Protein AF-A0A537W1X9-F1 (afdb_monomer)

Solvent-accessible surface area (backbone atoms only — not comparable to full-atom values): 13257 Å² total; per-residue (Å²): 107,70,39,56,55,38,42,74,73,69,41,55,63,68,64,25,48,55,52,40,33,52,51,30,20,52,47,20,27,48,44,32,62,70,60,44,58,80,44,67,90,48,63,68,66,57,53,54,52,49,53,53,50,48,53,53,50,52,36,51,50,44,33,69,77,71,44,83,64,77,35,88,42,88,60,93,42,64,100,47,65,50,72,59,88,95,45,75,45,48,44,44,59,56,50,47,51,51,53,49,53,49,51,52,50,52,50,50,48,39,50,71,73,35,70,66,32,45,50,40,53,42,34,74,74,37,47,68,66,29,45,76,72,72,43,62,51,79,56,42,52,22,51,49,36,9,52,51,33,21,52,49,46,53,52,49,66,64,41,21,55,78,72,35,40,46,72,66,59,56,58,65,50,49,54,53,50,51,41,10,24,47,43,3,4,78,88,22,77,69,22,24,54,54,19,37,52,51,48,51,51,52,46,52,49,42,44,72,72,37,85,85,35,39,80,85,40,42,65,61,48,49,53,48,52,36,52,55,45,38,75,77,34,76,52,25,79,51,36,78,84,82,76,80,82,126

Structure (mmCIF, N/CA/C/O backbone):
data_AF-A0A537W1X9-F1
#
_entry.id   AF-A0A537W1X9-F1
#
loop_
_atom_site.group_PDB
_atom_site.id
_atom_site.type_symbol
_atom_site.label_atom_id
_atom_site.label_alt_id
_atom_site.label_comp_id
_atom_site.label_asym_id
_atom_site.label_entity_id
_atom_site.label_seq_id
_atom_site.pdbx_PDB_ins_code
_atom_site.Cartn_x
_atom_site.Cartn_y
_atom_site.Cartn_z
_atom_site.occupancy
_atom_site.B_iso_or_equiv
_atom_site.auth_seq_id
_atom_site.auth_comp_id
_atom_site.auth_asym_id
_atom_site.auth_atom_id
_atom_site.pdbx_PDB_model_num
ATOM 1 N N . TYR A 1 1 ? 8.031 -10.643 -4.538 1.00 90.00 1 TYR A N 1
ATOM 2 C CA . TYR A 1 1 ? 8.585 -12.002 -4.354 1.00 90.00 1 TYR A CA 1
ATOM 3 C C . TYR A 1 1 ? 7.617 -13.135 -4.680 1.00 90.00 1 TYR A C 1
ATOM 5 O O . TYR A 1 1 ? 7.969 -13.973 -5.503 1.00 90.00 1 TYR A O 1
ATOM 13 N N . ILE A 1 2 ? 6.399 -13.169 -4.123 1.00 92.25 2 ILE A N 1
ATOM 14 C CA . ILE A 1 2 ? 5.413 -14.231 -4.429 1.00 92.25 2 ILE A CA 1
ATOM 15 C C . ILE A 1 2 ? 5.111 -14.304 -5.937 1.00 92.25 2 ILE A C 1
ATOM 17 O O . ILE A 1 2 ? 5.374 -15.331 -6.558 1.00 92.25 2 ILE A O 1
ATOM 21 N N . ALA A 1 3 ? 4.694 -13.187 -6.547 1.00 92.00 3 ALA A N 1
ATOM 22 C CA . ALA A 1 3 ? 4.455 -13.110 -7.992 1.00 92.00 3 ALA A CA 1
ATOM 23 C C . ALA A 1 3 ? 5.673 -13.531 -8.828 1.00 92.00 3 ALA A C 1
ATOM 25 O O . ALA A 1 3 ? 5.548 -14.304 -9.768 1.00 92.00 3 ALA A O 1
ATOM 26 N N . TRP A 1 4 ? 6.868 -13.068 -8.450 1.00 92.06 4 TRP A N 1
ATOM 27 C CA . TRP A 1 4 ? 8.121 -13.422 -9.123 1.00 92.06 4 TRP A CA 1
ATOM 28 C C . TRP A 1 4 ? 8.376 -14.931 -9.103 1.00 92.06 4 TRP A C 1
ATOM 30 O O . TRP A 1 4 ? 8.748 -15.518 -10.115 1.00 92.06 4 TRP A O 1
ATOM 40 N N . THR A 1 5 ? 8.112 -15.571 -7.963 1.00 91.75 5 THR A N 1
ATOM 41 C CA . THR A 1 5 ? 8.252 -17.024 -7.815 1.00 91.75 5 THR A CA 1
ATOM 42 C C . THR A 1 5 ? 7.285 -17.749 -8.744 1.00 91.75 5 THR A C 1
ATOM 44 O O . THR A 1 5 ? 7.684 -18.694 -9.414 1.00 91.75 5 THR A O 1
ATOM 47 N N . MET A 1 6 ? 6.041 -17.279 -8.849 1.00 91.44 6 MET A N 1
ATOM 48 C CA . MET A 1 6 ? 5.033 -17.869 -9.738 1.00 91.44 6 MET A CA 1
ATOM 49 C C . MET A 1 6 ? 5.393 -17.712 -11.212 1.00 91.44 6 MET A C 1
ATOM 51 O O . MET A 1 6 ? 5.304 -18.680 -11.966 1.00 91.44 6 MET A O 1
ATOM 55 N N . MET A 1 7 ? 5.871 -16.533 -11.608 1.00 89.75 7 MET A N 1
ATOM 56 C CA . MET A 1 7 ? 6.321 -16.287 -12.979 1.00 89.75 7 MET A CA 1
ATOM 57 C C . MET A 1 7 ? 7.525 -17.155 -13.345 1.00 89.75 7 MET A C 1
ATOM 59 O O . MET A 1 7 ? 7.556 -17.730 -14.431 1.00 89.75 7 MET A O 1
ATOM 63 N N . LYS A 1 8 ? 8.464 -17.369 -12.412 1.00 88.25 8 LYS A N 1
ATOM 64 C CA . LYS A 1 8 ? 9.568 -18.318 -12.615 1.00 88.25 8 LYS A CA 1
ATOM 65 C C . LYS A 1 8 ? 9.117 -19.765 -12.818 1.00 88.25 8 LYS A C 1
ATOM 67 O O . LYS A 1 8 ? 9.801 -20.507 -13.510 1.00 88.25 8 LYS A O 1
ATOM 72 N N . HIS A 1 9 ? 7.979 -20.160 -12.249 1.00 89.81 9 HIS A N 1
ATOM 73 C CA . HIS A 1 9 ? 7.390 -21.489 -12.448 1.00 89.81 9 HIS A CA 1
ATOM 74 C C . HIS A 1 9 ? 6.496 -21.568 -13.703 1.00 89.81 9 HIS A C 1
ATOM 76 O O . HIS A 1 9 ? 5.792 -22.557 -13.890 1.00 89.81 9 HIS A O 1
ATOM 82 N N . GLY A 1 10 ? 6.515 -20.548 -14.570 1.00 87.31 10 GLY A N 1
ATOM 83 C CA . GLY A 1 10 ? 5.794 -20.539 -15.846 1.00 87.31 10 GLY A CA 1
ATOM 84 C C . GLY A 1 10 ? 4.359 -20.013 -15.775 1.00 87.31 10 GLY A C 1
ATOM 85 O O . GLY A 1 10 ? 3.633 -20.083 -16.766 1.00 87.31 10 GLY A O 1
ATOM 86 N N . VAL A 1 11 ? 3.925 -19.467 -14.634 1.00 89.50 11 VAL A N 1
ATOM 87 C CA . VAL A 1 11 ? 2.611 -18.819 -14.532 1.00 89.50 11 VAL A CA 1
ATOM 88 C C . VAL A 1 11 ? 2.659 -17.472 -15.255 1.00 89.50 11 VAL A C 1
ATOM 90 O O . VAL A 1 11 ? 3.531 -16.647 -14.994 1.00 89.50 11 VAL A O 1
ATOM 93 N N . SER A 1 12 ? 1.697 -17.227 -16.148 1.00 90.69 12 SER A N 1
ATOM 94 C CA . SER A 1 12 ? 1.564 -15.933 -16.828 1.00 90.69 12 SER A CA 1
ATOM 95 C C . SER A 1 12 ? 1.352 -14.784 -15.829 1.00 90.69 12 SER A C 1
ATOM 97 O O . SER A 1 12 ? 0.839 -14.981 -14.723 1.00 90.69 12 SER A O 1
ATOM 99 N N . TYR A 1 13 ? 1.708 -13.563 -16.232 1.00 88.69 13 TYR A N 1
ATOM 100 C CA . TYR A 1 13 ? 1.696 -12.385 -15.366 1.00 88.69 13 TYR A CA 1
ATOM 101 C C . TYR A 1 13 ? 0.330 -12.117 -14.722 1.00 88.69 13 TYR A C 1
ATOM 103 O O . TYR A 1 13 ? 0.244 -11.917 -13.516 1.00 88.69 13 TYR A O 1
ATOM 111 N N . TRP A 1 14 ? -0.753 -12.119 -15.505 1.00 89.38 14 TRP A N 1
ATOM 112 C CA . TRP A 1 14 ? -2.083 -11.746 -15.007 1.00 89.38 14 TRP A CA 1
ATOM 113 C C . TRP A 1 14 ? -2.648 -12.739 -13.977 1.00 89.38 14 TRP A C 1
ATOM 115 O O . TRP A 1 14 ? -3.119 -12.293 -12.928 1.00 89.38 14 TRP A O 1
ATOM 125 N N . PRO A 1 15 ? -2.558 -14.068 -14.186 1.00 91.56 15 PRO A N 1
ATOM 126 C CA . PRO A 1 15 ? -2.866 -15.032 -13.133 1.00 91.56 15 PRO A CA 1
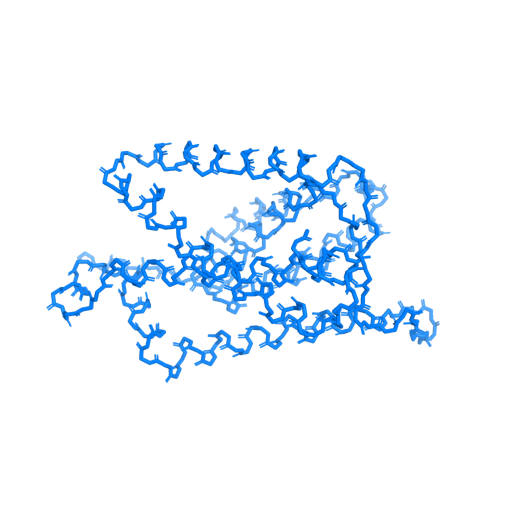ATOM 127 C C . PRO A 1 15 ? -1.986 -14.867 -11.889 1.00 91.56 15 PRO A C 1
ATOM 129 O O . PRO A 1 15 ? -2.506 -14.877 -10.773 1.00 91.56 15 PRO A O 1
ATOM 132 N N . ALA A 1 16 ? -0.674 -14.662 -12.065 1.00 92.81 16 ALA A N 1
ATOM 133 C CA . ALA A 1 16 ? 0.244 -14.437 -10.947 1.00 92.81 16 ALA A CA 1
ATOM 134 C C . ALA A 1 16 ? -0.109 -13.157 -10.168 1.00 92.81 16 ALA A C 1
ATOM 136 O O . ALA A 1 16 ? -0.026 -13.145 -8.939 1.00 92.81 16 ALA A O 1
ATOM 137 N N . PHE A 1 17 ? -0.557 -12.109 -10.862 1.00 92.00 17 PHE A N 1
ATOM 138 C CA . PHE A 1 17 ? -1.037 -10.859 -10.282 1.00 92.00 17 PHE A CA 1
ATOM 139 C C . PHE A 1 17 ? -2.268 -11.094 -9.411 1.00 92.00 17 PHE A C 1
ATOM 141 O O . PHE A 1 17 ? -2.223 -10.830 -8.212 1.00 92.00 1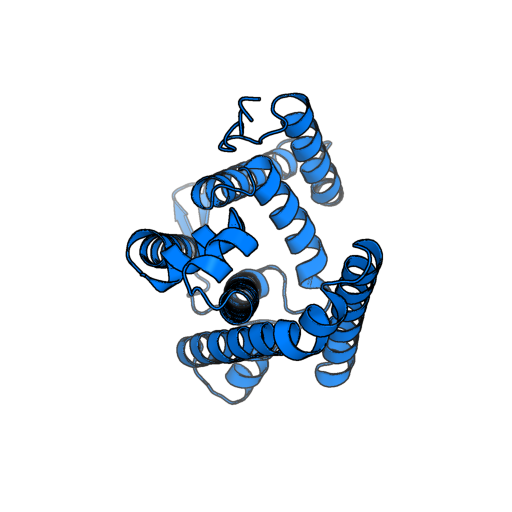7 PHE A O 1
ATOM 148 N N . VAL A 1 18 ? -3.338 -11.670 -9.969 1.00 93.88 18 VAL A N 1
ATOM 149 C CA . VAL A 1 18 ? -4.582 -11.914 -9.218 1.00 93.88 18 VAL A CA 1
ATOM 150 C C . VAL A 1 18 ? -4.329 -12.809 -8.007 1.00 93.88 18 VAL A C 1
ATOM 152 O O . VAL A 1 18 ? -4.795 -12.512 -6.908 1.00 93.88 18 VAL A O 1
ATOM 155 N N . LEU A 1 19 ? -3.548 -13.876 -8.174 1.00 94.94 19 LEU A N 1
ATOM 156 C CA . LEU A 1 19 ? -3.268 -14.790 -7.075 1.00 94.94 19 LEU A CA 1
ATOM 157 C C . LEU A 1 19 ? -2.406 -14.132 -5.985 1.00 94.94 19 LEU A C 1
ATOM 159 O O . LEU A 1 19 ? -2.663 -14.328 -4.799 1.00 94.94 19 LEU A O 1
ATOM 163 N N . THR A 1 20 ? -1.436 -13.296 -6.367 1.00 95.50 20 THR A N 1
ATOM 164 C CA . THR A 1 20 ? -0.639 -12.518 -5.407 1.00 95.50 20 THR A CA 1
ATOM 165 C C . THR A 1 20 ? -1.512 -11.539 -4.629 1.00 95.50 20 THR A C 1
ATOM 167 O O . THR A 1 20 ? -1.343 -11.435 -3.417 1.00 95.50 20 THR A O 1
ATOM 170 N N . LEU A 1 21 ? -2.480 -10.884 -5.277 1.00 96.06 21 LEU A N 1
ATOM 171 C CA . LEU A 1 21 ? -3.439 -10.005 -4.601 1.00 96.06 21 LEU A CA 1
ATOM 172 C C . LEU A 1 21 ? -4.288 -10.774 -3.583 1.00 96.06 21 LEU A C 1
ATOM 174 O O . LEU A 1 21 ? -4.480 -10.294 -2.468 1.00 96.06 21 LEU A O 1
ATOM 178 N N . LEU A 1 22 ? -4.769 -11.970 -3.935 1.00 96.50 22 LEU A N 1
ATOM 179 C CA . LEU A 1 22 ? -5.552 -12.811 -3.023 1.00 96.50 22 LEU A CA 1
ATOM 180 C C . LEU A 1 22 ? -4.720 -13.285 -1.825 1.00 96.50 22 LEU A C 1
ATOM 182 O O . LEU A 1 22 ? -5.196 -13.235 -0.689 1.00 96.50 22 LEU A O 1
ATOM 186 N N . ILE A 1 23 ? -3.470 -13.697 -2.059 1.00 96.94 23 ILE A N 1
ATOM 187 C CA . ILE A 1 23 ? -2.549 -14.099 -0.989 1.00 96.94 23 ILE A CA 1
ATOM 188 C C . ILE A 1 23 ? -2.212 -12.900 -0.098 1.00 96.94 23 ILE A C 1
ATOM 190 O O . ILE A 1 23 ? -2.244 -13.026 1.124 1.00 96.94 23 ILE A O 1
ATOM 194 N N . ALA A 1 24 ? -1.941 -11.730 -0.681 1.00 97.00 24 ALA A N 1
ATOM 195 C CA . ALA A 1 24 ? -1.667 -10.508 0.067 1.00 97.00 24 ALA A CA 1
ATOM 196 C C . ALA A 1 24 ? -2.882 -10.079 0.901 1.00 97.00 24 ALA A C 1
ATOM 198 O O . ALA A 1 24 ? -2.725 -9.754 2.075 1.00 97.00 24 ALA A O 1
ATOM 199 N N . PHE A 1 25 ? -4.092 -10.154 0.341 1.00 97.69 25 PHE A N 1
ATOM 200 C CA . PHE A 1 25 ? -5.332 -9.872 1.059 1.00 97.69 25 PHE A CA 1
ATOM 201 C C . PHE A 1 25 ? -5.525 -10.811 2.254 1.00 97.69 25 PHE A C 1
ATOM 203 O O . PHE A 1 25 ? -5.742 -10.353 3.376 1.00 97.69 25 PHE A O 1
ATOM 210 N N . GLY A 1 26 ? -5.396 -12.123 2.032 1.00 97.44 26 GLY A N 1
ATOM 211 C CA . GLY A 1 26 ? -5.474 -13.119 3.100 1.00 97.44 26 GLY A CA 1
ATOM 212 C C . GLY A 1 26 ? -4.390 -12.918 4.162 1.00 97.44 26 GLY A C 1
ATOM 213 O O . GLY A 1 26 ? -4.678 -12.997 5.354 1.00 97.44 26 GLY A O 1
ATOM 214 N N . GLY A 1 27 ? -3.170 -12.580 3.739 1.00 96.56 27 GLY A N 1
ATOM 215 C CA . GLY A 1 27 ? -2.052 -12.246 4.618 1.00 96.56 27 GLY A CA 1
ATOM 216 C C . GLY A 1 27 ? -2.326 -11.011 5.474 1.00 96.56 27 GLY A C 1
ATOM 217 O O . GLY A 1 27 ? -2.119 -11.058 6.682 1.00 96.56 27 GLY A O 1
ATOM 218 N N . GLY A 1 28 ? -2.863 -9.937 4.891 1.00 96.75 28 GLY A N 1
ATOM 219 C CA . GLY A 1 28 ? -3.256 -8.732 5.628 1.00 96.75 28 GLY A CA 1
ATOM 220 C C . GLY A 1 28 ? -4.346 -9.011 6.665 1.00 96.75 28 GLY A C 1
ATOM 221 O O . GLY A 1 28 ? -4.222 -8.606 7.819 1.00 96.75 28 GLY A O 1
ATOM 222 N N . VAL A 1 29 ? -5.371 -9.785 6.294 1.00 97.25 29 VAL A N 1
ATOM 223 C CA . VAL A 1 29 ? -6.412 -10.250 7.229 1.00 97.25 29 VAL A CA 1
ATOM 224 C C . VAL A 1 29 ? -5.803 -11.091 8.358 1.00 97.25 29 VAL A C 1
ATOM 226 O O . VAL A 1 29 ? -6.161 -10.917 9.522 1.00 97.25 29 VAL A O 1
ATOM 229 N N . ALA A 1 30 ? -4.876 -11.998 8.042 1.00 96.81 30 ALA A N 1
ATOM 230 C CA . ALA A 1 30 ? -4.222 -12.848 9.033 1.00 96.81 30 ALA A CA 1
ATOM 231 C C . ALA A 1 30 ? -3.347 -12.038 10.000 1.00 96.81 30 ALA A C 1
ATOM 233 O O . ALA A 1 30 ? -3.385 -12.276 11.205 1.00 96.81 30 ALA A O 1
ATOM 234 N N . VAL A 1 31 ? -2.609 -11.051 9.491 1.00 95.94 31 VAL A N 1
ATOM 235 C CA . VAL A 1 31 ? -1.807 -10.120 10.295 1.00 95.94 31 VAL A CA 1
ATOM 236 C C . VAL A 1 31 ? -2.690 -9.360 11.271 1.00 95.94 31 VAL A C 1
ATOM 238 O O . VAL A 1 31 ? -2.372 -9.307 12.459 1.00 95.94 31 VAL A O 1
ATOM 241 N N . GLU A 1 32 ? -3.818 -8.821 10.805 1.00 95.50 32 GLU A N 1
ATOM 242 C CA . GLU A 1 32 ? -4.760 -8.147 11.696 1.00 95.50 32 GLU A CA 1
ATOM 243 C C . GLU A 1 32 ? -5.227 -9.089 12.802 1.00 95.50 32 GLU A C 1
ATOM 245 O O . GLU A 1 32 ? -5.173 -8.738 13.977 1.00 95.50 32 GLU A O 1
ATOM 250 N N . ARG A 1 33 ? -5.606 -10.318 12.445 1.00 93.94 33 ARG A N 1
ATOM 251 C CA . ARG A 1 33 ? -6.186 -11.269 13.395 1.00 93.94 33 ARG A CA 1
ATOM 252 C C . ARG A 1 33 ? -5.209 -11.801 14.424 1.00 93.94 33 ARG A C 1
ATOM 254 O O . ARG A 1 33 ? -5.610 -12.011 15.568 1.00 93.94 33 ARG A O 1
ATOM 261 N N . VAL A 1 34 ? -3.979 -12.065 14.005 1.00 95.50 34 VAL A N 1
ATOM 262 C CA . VAL A 1 34 ? -2.981 -12.767 14.817 1.00 95.50 34 VAL A CA 1
ATOM 263 C C . VAL A 1 34 ? -2.068 -11.790 15.544 1.00 95.50 34 VAL A C 1
ATOM 265 O O . VAL A 1 34 ? -1.718 -12.042 16.692 1.00 95.50 34 VAL A O 1
ATOM 268 N N . LEU A 1 35 ? -1.685 -10.686 14.900 1.00 93.88 35 LEU A N 1
ATOM 269 C CA . LEU A 1 35 ? -0.693 -9.760 15.443 1.00 93.88 35 LEU A CA 1
ATOM 270 C C . LEU A 1 35 ? -1.341 -8.501 16.014 1.00 93.88 35 LEU A C 1
ATOM 272 O O . LEU A 1 35 ? -1.053 -8.142 17.151 1.00 93.88 35 LEU A O 1
ATOM 276 N N . ILE A 1 36 ? -2.225 -7.846 15.258 1.00 93.00 36 ILE A N 1
ATOM 277 C CA . ILE A 1 36 ? -2.738 -6.514 15.620 1.00 93.00 36 ILE A CA 1
ATOM 278 C C . ILE A 1 36 ? -3.857 -6.600 16.658 1.00 93.00 36 ILE A C 1
ATOM 280 O O . ILE A 1 36 ? -3.806 -5.940 17.693 1.00 93.00 36 ILE A O 1
ATOM 284 N N . ARG A 1 37 ? -4.856 -7.451 16.424 1.00 91.31 37 ARG A N 1
ATOM 285 C CA . ARG A 1 37 ? -6.051 -7.566 17.266 1.00 91.31 37 ARG A CA 1
ATOM 286 C C . ARG A 1 37 ? -5.747 -7.890 18.737 1.00 91.31 37 ARG A C 1
ATOM 288 O O . ARG A 1 37 ? -6.389 -7.297 19.603 1.00 91.31 37 ARG A O 1
ATOM 295 N N . PRO A 1 38 ? -4.780 -8.766 19.081 1.00 90.94 38 PRO A N 1
ATOM 296 C CA . PRO A 1 38 ? -4.435 -9.014 20.483 1.00 90.94 38 PRO A CA 1
ATOM 297 C C . PRO A 1 38 ? -3.822 -7.806 21.202 1.00 90.94 38 PRO A C 1
ATOM 299 O O . PRO A 1 38 ? -3.909 -7.718 22.428 1.00 90.94 38 PRO A O 1
ATOM 302 N N . VAL A 1 39 ? -3.199 -6.882 20.464 1.00 91.56 39 VAL A N 1
ATOM 303 C CA . VAL A 1 39 ? -2.528 -5.701 21.029 1.00 91.56 39 VAL A CA 1
ATOM 304 C C . VAL A 1 39 ? -3.305 -4.401 20.824 1.00 91.56 39 VAL A C 1
ATOM 306 O O . VAL A 1 39 ? -2.849 -3.363 21.281 1.00 91.56 39 VAL A O 1
ATOM 309 N N . GLU A 1 40 ? -4.487 -4.443 20.206 1.00 86.00 40 GLU A N 1
ATOM 310 C CA . GLU A 1 40 ? -5.302 -3.258 19.885 1.00 86.00 40 GLU A CA 1
ATOM 311 C C . GLU A 1 40 ? -5.646 -2.406 21.123 1.00 86.00 40 GLU A C 1
ATOM 313 O O . GLU A 1 40 ? -5.757 -1.191 21.033 1.00 86.00 40 GLU A O 1
ATOM 318 N N . HIS A 1 41 ? -5.754 -3.030 22.301 1.00 87.88 41 HIS A N 1
ATOM 319 C CA . HIS A 1 41 ? -6.059 -2.351 23.569 1.00 87.88 41 HIS A CA 1
ATOM 320 C C . HIS A 1 41 ? -4.804 -1.904 24.342 1.00 87.88 41 HIS A C 1
ATOM 322 O O . HIS A 1 41 ? -4.898 -1.469 25.491 1.00 87.88 41 HIS A O 1
ATOM 328 N N . ARG A 1 42 ? -3.609 -2.088 23.771 1.00 93.31 42 ARG A N 1
ATOM 329 C CA . ARG A 1 42 ? -2.334 -1.690 24.381 1.00 93.31 42 ARG A CA 1
ATOM 330 C C . ARG A 1 42 ? -1.996 -0.241 24.002 1.00 93.31 42 ARG A C 1
ATOM 332 O O . ARG A 1 42 ? -2.569 0.286 23.053 1.00 93.31 42 ARG A O 1
ATOM 339 N N . PRO A 1 43 ? -1.059 0.409 24.718 1.00 93.38 43 PRO A N 1
ATOM 340 C CA . PRO A 1 43 ? -0.603 1.750 24.362 1.00 93.38 43 PRO A CA 1
ATOM 341 C C . PRO A 1 43 ? -0.129 1.825 22.906 1.00 93.38 43 PRO A C 1
ATOM 343 O O . PRO A 1 43 ? 0.506 0.888 22.422 1.00 93.38 43 PRO A O 1
ATOM 346 N N . GLU A 1 44 ? -0.367 2.957 22.241 1.00 90.25 44 GLU A N 1
ATOM 347 C CA . GLU A 1 44 ? -0.069 3.158 20.811 1.00 90.25 44 GLU A CA 1
ATOM 348 C C . GLU A 1 44 ? 1.376 2.798 20.443 1.00 90.25 44 GLU A C 1
ATOM 350 O O . GLU A 1 44 ? 1.633 2.183 19.408 1.00 90.25 44 GLU A O 1
ATOM 355 N N . ILE A 1 45 ? 2.326 3.089 21.338 1.00 93.44 45 ILE A N 1
ATOM 356 C CA . ILE A 1 45 ? 3.741 2.763 21.141 1.00 93.44 45 ILE A CA 1
ATOM 357 C C . ILE A 1 45 ? 3.987 1.259 20.943 1.00 93.44 45 ILE A C 1
ATOM 359 O O . ILE A 1 45 ? 4.877 0.880 20.188 1.00 93.44 45 ILE A O 1
ATOM 363 N N . VAL A 1 46 ? 3.176 0.390 21.556 1.00 94.44 46 VAL A N 1
ATOM 364 C CA . VAL A 1 46 ? 3.272 -1.070 21.395 1.00 94.44 46 VAL A CA 1
ATOM 365 C C . VAL A 1 46 ? 2.887 -1.482 19.975 1.00 94.44 46 VAL A C 1
ATOM 367 O O . VAL A 1 46 ? 3.543 -2.339 19.387 1.00 94.44 46 VAL A O 1
ATOM 370 N N . ILE A 1 47 ? 1.864 -0.847 19.399 1.00 92.38 47 ILE A N 1
ATOM 371 C CA . ILE A 1 47 ? 1.414 -1.104 18.024 1.00 92.38 47 ILE A CA 1
ATOM 372 C C . ILE A 1 47 ? 2.487 -0.637 17.029 1.00 92.38 47 ILE A C 1
ATOM 374 O O . ILE A 1 47 ? 2.806 -1.345 16.070 1.00 92.38 47 ILE A O 1
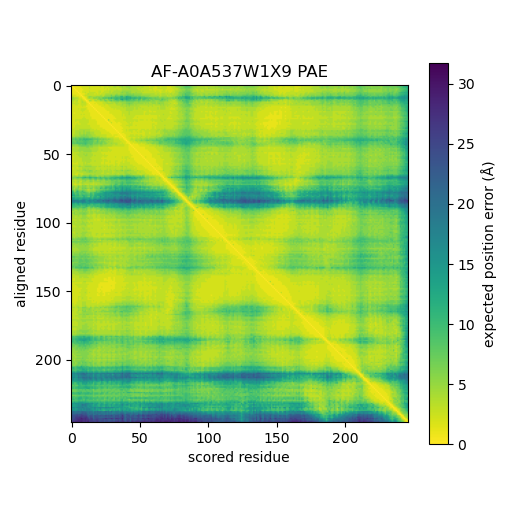ATOM 378 N N . VAL A 1 48 ? 3.111 0.515 17.288 1.00 93.00 48 VAL A N 1
ATOM 379 C CA . VAL A 1 48 ? 4.224 1.023 16.470 1.00 93.00 48 VAL A CA 1
ATOM 380 C C . VAL A 1 48 ? 5.421 0.068 16.524 1.00 93.00 48 VAL A C 1
ATOM 382 O O . VAL A 1 48 ? 5.930 -0.337 15.482 1.00 93.00 48 VAL A O 1
ATOM 385 N N . ILE A 1 49 ? 5.831 -0.375 17.715 1.00 94.94 49 ILE A N 1
ATOM 386 C CA . ILE A 1 49 ? 6.925 -1.349 17.867 1.00 94.94 49 ILE A CA 1
ATOM 387 C C . ILE A 1 49 ? 6.600 -2.659 17.135 1.00 94.94 49 ILE A C 1
ATOM 389 O O . ILE A 1 49 ? 7.460 -3.200 16.440 1.00 94.94 49 ILE A O 1
ATOM 393 N N . LEU A 1 50 ? 5.363 -3.153 17.240 1.00 95.25 50 LEU A N 1
ATOM 394 C CA . LEU A 1 50 ? 4.928 -4.373 16.560 1.00 95.25 50 LEU A CA 1
ATOM 395 C C . LEU A 1 50 ? 5.011 -4.240 15.032 1.00 95.25 50 LEU A C 1
ATOM 397 O O . LEU A 1 50 ? 5.504 -5.146 14.365 1.00 95.25 50 LEU A O 1
ATOM 401 N N . THR A 1 51 ? 4.547 -3.123 14.473 1.00 93.31 51 THR A N 1
ATOM 402 C CA . THR A 1 51 ? 4.564 -2.888 13.018 1.00 93.31 51 THR A CA 1
ATOM 403 C C . THR A 1 51 ? 5.981 -2.700 12.473 1.00 93.31 51 THR A C 1
ATOM 405 O O . THR A 1 51 ? 6.297 -3.254 11.420 1.00 93.31 51 THR A O 1
ATOM 408 N N . ILE A 1 52 ? 6.867 -2.020 13.208 1.00 93.50 52 ILE A N 1
ATOM 409 C CA . ILE A 1 52 ? 8.299 -1.937 12.872 1.00 93.50 52 ILE A CA 1
ATOM 410 C C . ILE A 1 52 ? 8.944 -3.327 12.941 1.00 93.50 52 ILE A C 1
ATOM 412 O O . ILE A 1 52 ? 9.648 -3.735 12.018 1.00 93.50 52 ILE A O 1
ATOM 416 N N . GLY A 1 53 ? 8.671 -4.089 14.003 1.00 94.94 53 GLY A N 1
ATOM 417 C CA . GLY A 1 53 ? 9.157 -5.462 14.149 1.00 94.94 53 GLY A CA 1
ATOM 418 C C . GLY A 1 53 ? 8.685 -6.366 13.010 1.00 94.94 53 GLY A C 1
ATOM 419 O O . GLY A 1 53 ? 9.471 -7.134 12.457 1.00 94.94 53 GLY A O 1
ATOM 420 N N . MET A 1 54 ? 7.425 -6.229 12.598 1.00 94.12 54 MET A N 1
ATOM 421 C CA . MET A 1 54 ? 6.856 -6.935 11.453 1.00 94.12 54 MET A CA 1
ATOM 422 C C . MET A 1 54 ? 7.550 -6.544 10.143 1.00 94.12 54 MET A C 1
ATOM 424 O O . MET A 1 54 ? 7.891 -7.430 9.363 1.00 94.12 54 MET A O 1
ATOM 428 N N . LEU A 1 55 ? 7.812 -5.253 9.915 1.00 92.44 55 LEU A N 1
ATOM 429 C CA . LEU A 1 55 ? 8.548 -4.773 8.743 1.00 92.44 55 LEU A CA 1
ATOM 430 C C . LEU A 1 55 ? 9.947 -5.402 8.665 1.00 92.44 55 LEU A C 1
ATOM 432 O O . LEU A 1 55 ? 10.314 -5.943 7.622 1.00 92.44 55 LEU A O 1
ATOM 436 N N . ILE A 1 56 ? 10.706 -5.377 9.763 1.00 93.12 56 ILE A N 1
ATOM 437 C CA . ILE A 1 56 ? 12.057 -5.960 9.827 1.00 93.12 56 ILE A CA 1
ATOM 438 C C . ILE A 1 56 ? 11.995 -7.479 9.630 1.00 93.12 56 ILE A C 1
ATOM 440 O O . ILE A 1 56 ? 12.778 -8.038 8.867 1.00 93.12 56 ILE A O 1
ATOM 444 N N . THR A 1 57 ? 11.032 -8.149 10.268 1.00 94.12 57 THR A N 1
ATOM 445 C CA . THR A 1 57 ? 10.854 -9.604 10.158 1.00 94.12 57 THR A CA 1
ATOM 446 C C . THR A 1 57 ? 10.516 -10.011 8.728 1.00 94.12 57 THR A C 1
ATOM 448 O O . THR A 1 57 ? 11.094 -10.962 8.214 1.00 94.12 57 THR A O 1
ATOM 451 N N . ILE A 1 58 ? 9.620 -9.287 8.052 1.00 92.06 58 ILE A N 1
ATOM 452 C CA . ILE A 1 58 ? 9.255 -9.571 6.658 1.00 92.06 58 ILE A CA 1
ATOM 453 C C . ILE A 1 58 ? 10.444 -9.348 5.725 1.00 92.06 58 ILE A C 1
ATOM 455 O O . ILE A 1 58 ? 10.679 -10.187 4.855 1.00 92.06 58 ILE A O 1
ATOM 459 N N . ASN A 1 59 ? 11.210 -8.271 5.912 1.00 91.00 59 ASN A N 1
ATOM 460 C CA . ASN A 1 59 ? 12.423 -8.028 5.128 1.00 91.00 59 ASN A CA 1
ATOM 461 C C . ASN A 1 59 ? 13.466 -9.128 5.350 1.00 91.00 59 ASN A C 1
ATOM 463 O O . ASN A 1 59 ? 13.957 -9.714 4.385 1.00 91.00 59 ASN A O 1
ATOM 467 N N . GLY A 1 60 ? 13.724 -9.491 6.609 1.00 91.56 60 GLY A N 1
ATOM 468 C CA . GLY A 1 60 ? 14.653 -10.562 6.966 1.00 91.56 60 GLY A CA 1
ATOM 469 C C . GLY A 1 60 ? 14.233 -11.926 6.412 1.00 91.56 60 GLY A C 1
ATOM 470 O O . GLY A 1 60 ? 15.046 -12.621 5.807 1.00 91.56 60 GLY A O 1
ATOM 471 N N . LEU A 1 61 ? 12.952 -12.290 6.536 1.00 93.19 61 LEU A N 1
ATOM 472 C CA . LEU A 1 61 ? 12.403 -13.518 5.947 1.00 93.19 61 LEU A CA 1
ATOM 473 C C . LEU A 1 61 ? 12.499 -13.504 4.422 1.00 93.19 61 LEU A C 1
ATOM 475 O O . LEU A 1 61 ? 12.790 -14.532 3.814 1.00 93.19 61 LEU A O 1
ATOM 479 N N . THR A 1 62 ? 12.282 -12.347 3.800 1.00 90.75 62 THR A N 1
ATOM 480 C CA . THR A 1 62 ? 12.396 -12.202 2.350 1.00 90.75 62 THR A CA 1
ATOM 481 C C . THR A 1 62 ? 13.834 -12.427 1.888 1.00 90.75 62 THR A C 1
ATOM 483 O O . THR A 1 62 ? 14.062 -13.222 0.975 1.00 90.75 62 THR A O 1
ATOM 486 N N . GLY A 1 63 ? 14.806 -11.806 2.562 1.00 89.00 63 GLY A N 1
ATOM 487 C CA . GLY A 1 63 ? 16.229 -12.022 2.301 1.00 89.00 63 GLY A CA 1
ATOM 488 C C . GLY A 1 63 ? 16.678 -13.459 2.577 1.00 89.00 63 GLY A C 1
ATOM 489 O O . GLY A 1 63 ? 17.501 -13.991 1.839 1.00 89.00 63 GLY A O 1
ATOM 490 N N . TRP A 1 64 ? 16.103 -14.125 3.582 1.00 91.75 64 TRP A N 1
ATOM 491 C CA . TRP A 1 64 ? 16.426 -15.517 3.904 1.00 91.75 64 TRP A CA 1
ATOM 492 C C . TRP A 1 64 ? 15.862 -16.521 2.886 1.00 91.75 64 TRP A C 1
ATOM 494 O O . TRP A 1 64 ? 16.572 -17.436 2.476 1.00 91.75 64 TRP A O 1
ATOM 504 N N . ILE A 1 65 ? 14.610 -16.348 2.444 1.00 92.62 65 ILE A N 1
ATOM 505 C CA . ILE A 1 65 ? 13.935 -17.284 1.525 1.00 92.62 65 ILE A CA 1
ATOM 506 C C . ILE A 1 65 ? 14.369 -17.064 0.068 1.00 92.62 65 ILE A C 1
ATOM 508 O O . ILE A 1 65 ? 14.554 -18.031 -0.671 1.00 92.62 65 ILE A O 1
ATOM 512 N N . TRP A 1 66 ? 14.514 -15.808 -0.370 1.00 90.81 66 TRP A N 1
ATOM 513 C CA . TRP A 1 66 ? 14.801 -15.466 -1.772 1.00 90.81 66 TRP A CA 1
ATOM 514 C C . TRP A 1 66 ? 16.237 -14.987 -2.025 1.00 90.81 66 TRP A C 1
ATOM 516 O O . TRP A 1 66 ? 16.611 -14.776 -3.185 1.00 90.81 66 TRP A O 1
ATOM 526 N N . GLY A 1 67 ? 17.049 -14.839 -0.979 1.00 88.06 67 GLY A N 1
ATOM 527 C CA . GLY A 1 67 ? 18.399 -14.284 -1.058 1.00 88.06 67 GLY A CA 1
ATOM 528 C C . GLY A 1 67 ? 18.410 -12.756 -1.184 1.00 88.06 67 GLY A C 1
ATOM 529 O O . GLY A 1 67 ? 17.438 -12.147 -1.626 1.00 88.06 67 GLY A O 1
ATOM 530 N N . ALA A 1 68 ? 19.548 -12.146 -0.845 1.00 79.81 68 ALA A N 1
ATOM 531 C CA . ALA A 1 68 ? 19.766 -10.695 -0.902 1.00 79.81 68 ALA A CA 1
ATOM 532 C C . ALA A 1 68 ? 20.138 -10.165 -2.304 1.00 79.81 68 ALA A C 1
ATOM 534 O O . ALA A 1 68 ? 20.429 -8.989 -2.471 1.00 79.81 68 ALA A O 1
ATOM 535 N N . GLU A 1 69 ? 20.175 -11.027 -3.323 1.00 84.94 69 GLU A N 1
ATOM 536 C CA . GLU A 1 69 ? 20.506 -10.604 -4.686 1.00 84.94 69 GLU A CA 1
ATOM 537 C C . GLU A 1 69 ? 19.346 -9.854 -5.347 1.00 84.94 69 GLU A C 1
ATOM 539 O O . GLU A 1 69 ? 18.204 -10.335 -5.336 1.00 84.94 69 GLU A O 1
ATOM 544 N N . VAL A 1 70 ? 19.677 -8.746 -6.014 1.00 87.62 70 VAL A N 1
ATOM 545 C CA . VAL A 1 70 ? 18.751 -7.964 -6.839 1.00 87.62 70 VAL A CA 1
ATOM 546 C C . VAL A 1 70 ? 18.260 -8.811 -8.011 1.00 87.62 70 VAL A C 1
ATOM 548 O O . VAL A 1 70 ? 19.047 -9.378 -8.772 1.00 87.62 70 VAL A O 1
ATOM 551 N N . LYS A 1 71 ? 16.940 -8.899 -8.173 1.00 87.06 71 LYS A N 1
ATOM 552 C CA . LYS A 1 71 ? 16.300 -9.707 -9.219 1.00 87.06 71 LYS A CA 1
ATOM 553 C C . LYS A 1 71 ? 15.547 -8.818 -10.200 1.00 87.06 71 LYS A C 1
ATOM 555 O O . LYS A 1 71 ? 14.788 -7.937 -9.804 1.00 87.06 71 LYS A O 1
ATOM 560 N N . ALA A 1 72 ? 15.698 -9.098 -11.492 1.00 87.06 72 ALA A N 1
ATOM 561 C CA . ALA A 1 72 ? 14.829 -8.518 -12.506 1.00 87.06 72 ALA A CA 1
ATOM 562 C C . ALA A 1 72 ? 13.400 -9.061 -12.353 1.00 87.06 72 ALA A C 1
ATOM 564 O O . ALA A 1 72 ? 13.190 -10.233 -12.010 1.00 87.06 72 ALA A O 1
ATOM 565 N N . PHE A 1 73 ? 12.425 -8.189 -12.593 1.00 86.50 73 PHE A N 1
ATOM 566 C CA . PHE A 1 73 ? 11.010 -8.512 -12.544 1.00 86.50 73 PHE A CA 1
ATOM 567 C C . PHE A 1 73 ? 10.371 -8.119 -13.872 1.00 86.50 73 PHE A C 1
ATOM 569 O O . PHE A 1 73 ? 10.357 -6.942 -14.229 1.00 86.50 73 PHE A O 1
ATOM 576 N N . ASP A 1 74 ? 9.855 -9.108 -14.597 1.00 85.06 74 ASP A N 1
ATOM 577 C CA . ASP A 1 74 ? 9.297 -8.877 -15.923 1.00 85.06 74 ASP A CA 1
ATOM 578 C C . ASP A 1 74 ? 8.015 -8.042 -15.850 1.00 85.06 74 ASP A C 1
ATOM 580 O O . ASP A 1 74 ? 7.127 -8.265 -15.020 1.00 85.06 74 ASP A O 1
ATOM 584 N N . SER A 1 75 ? 7.931 -7.060 -16.743 1.00 83.25 75 SER A N 1
ATOM 585 C CA . SER A 1 75 ? 6.755 -6.216 -16.919 1.00 83.25 75 SER A CA 1
ATOM 586 C C . SER A 1 75 ? 5.704 -6.939 -17.773 1.00 83.25 75 SER A C 1
ATOM 588 O O . SER A 1 75 ? 6.064 -7.615 -18.738 1.00 83.25 75 SER A O 1
ATOM 590 N N . PRO A 1 76 ? 4.397 -6.769 -17.495 1.00 81.94 76 PRO A N 1
ATOM 591 C CA . PRO A 1 76 ? 3.342 -7.264 -18.382 1.00 81.94 76 PRO A CA 1
ATOM 592 C C . PRO A 1 76 ? 3.243 -6.458 -19.678 1.00 81.94 76 PRO A C 1
ATOM 594 O O . PRO A 1 76 ? 2.560 -6.869 -20.617 1.00 81.94 76 PRO A O 1
ATOM 597 N N . PHE A 1 77 ? 3.869 -5.282 -19.712 1.00 84.12 77 PHE A N 1
ATOM 598 C CA . PHE A 1 77 ? 3.811 -4.363 -20.832 1.00 84.12 77 PHE A CA 1
ATOM 599 C C . PHE A 1 77 ? 5.041 -4.537 -21.727 1.00 84.12 77 PHE A C 1
ATOM 601 O O . PHE A 1 77 ? 6.144 -4.749 -21.218 1.00 84.12 77 PHE A O 1
ATOM 608 N N . PRO A 1 78 ? 4.888 -4.414 -23.059 1.00 78.56 78 PRO A N 1
ATOM 609 C CA . PRO A 1 78 ? 6.020 -4.466 -23.972 1.00 78.56 78 PRO A CA 1
ATOM 610 C C . PRO A 1 78 ? 7.070 -3.416 -23.606 1.00 78.56 78 PRO A C 1
ATOM 612 O O . PRO A 1 78 ? 6.731 -2.249 -23.404 1.00 78.56 78 PRO A O 1
ATOM 615 N N . ASN A 1 79 ? 8.344 -3.810 -23.610 1.00 75.25 79 ASN A N 1
ATOM 616 C CA . ASN A 1 79 ? 9.471 -2.894 -23.436 1.00 75.25 79 ASN A CA 1
ATOM 617 C C . ASN A 1 79 ? 9.724 -2.098 -24.731 1.00 75.25 79 ASN A C 1
ATOM 619 O O . ASN A 1 79 ? 10.730 -2.268 -25.419 1.00 75.25 79 ASN A O 1
ATOM 623 N N . ARG A 1 80 ? 8.727 -1.306 -25.134 1.00 78.69 80 ARG A N 1
ATOM 624 C CA . ARG A 1 80 ? 8.773 -0.396 -26.278 1.00 78.69 80 ARG A CA 1
ATOM 625 C C . ARG A 1 80 ? 8.472 1.010 -25.779 1.00 78.69 80 ARG A C 1
ATOM 627 O O . ARG A 1 80 ? 7.593 1.201 -24.938 1.00 78.69 80 ARG A O 1
ATOM 634 N N . SER A 1 81 ? 9.174 1.986 -26.330 1.00 80.62 81 SER A N 1
ATOM 635 C CA . SER A 1 81 ? 8.890 3.399 -26.123 1.00 80.62 81 SER A CA 1
ATOM 636 C C . SER A 1 81 ? 8.183 3.986 -27.340 1.00 80.62 81 SER A C 1
ATOM 638 O O . SER A 1 81 ? 8.495 3.667 -28.488 1.00 80.62 81 SER A O 1
ATOM 640 N N . LEU A 1 82 ? 7.204 4.846 -27.081 1.00 79.69 82 LEU A N 1
ATOM 641 C CA . LEU A 1 82 ? 6.616 5.725 -28.079 1.00 79.69 82 LEU A CA 1
ATOM 642 C C . LEU A 1 82 ? 7.421 7.021 -28.074 1.00 79.69 82 LEU A C 1
ATOM 644 O O . LEU A 1 82 ? 7.453 7.734 -27.072 1.00 79.69 82 LEU A O 1
ATOM 648 N N . VAL A 1 83 ? 8.086 7.313 -29.186 1.00 79.62 83 VAL A N 1
ATOM 649 C CA . VAL A 1 83 ? 8.833 8.559 -29.355 1.00 79.62 83 VAL A CA 1
ATOM 650 C C . VAL A 1 83 ? 7.914 9.568 -30.040 1.00 79.62 83 VAL A C 1
ATOM 652 O O . VAL A 1 83 ? 7.580 9.407 -31.213 1.00 79.62 83 VAL A O 1
ATOM 655 N N . LEU A 1 84 ? 7.478 10.594 -29.305 1.00 76.38 84 LEU A N 1
ATOM 656 C CA . LEU A 1 84 ? 6.796 11.765 -29.858 1.00 76.38 84 LEU A CA 1
ATOM 657 C C . LEU A 1 84 ? 7.761 12.955 -29.818 1.00 76.38 84 LEU A C 1
ATOM 659 O O . LEU A 1 84 ? 7.943 13.599 -28.784 1.00 76.38 84 LEU A O 1
ATOM 663 N N . GLY A 1 85 ? 8.398 13.248 -30.954 1.00 81.50 85 GLY A N 1
ATOM 664 C CA . GLY A 1 85 ? 9.403 14.310 -31.045 1.00 81.50 85 GLY A CA 1
ATOM 665 C C . GLY A 1 85 ? 10.590 14.041 -30.113 1.00 81.50 85 GLY A C 1
ATOM 666 O O . GLY A 1 85 ? 11.234 13.004 -30.227 1.00 81.50 85 GLY A O 1
ATOM 667 N N . ASN A 1 86 ? 10.857 14.959 -29.177 1.00 78.94 86 ASN A N 1
ATOM 668 C CA . ASN A 1 86 ? 11.936 14.836 -28.184 1.00 78.94 86 ASN A CA 1
ATOM 669 C C . ASN A 1 86 ? 11.522 14.105 -26.890 1.00 78.94 86 ASN A C 1
ATOM 671 O O . ASN A 1 86 ? 12.319 14.019 -25.958 1.00 78.94 86 ASN A O 1
ATOM 675 N N . VAL A 1 87 ? 10.282 13.612 -26.800 1.00 72.88 87 VAL A N 1
ATOM 676 C CA . VAL A 1 87 ? 9.756 12.940 -25.604 1.00 72.88 87 VAL A CA 1
ATOM 677 C C . VAL A 1 87 ? 9.579 11.452 -25.894 1.00 72.88 87 VAL A C 1
ATOM 679 O O . VAL A 1 87 ? 8.823 11.063 -26.783 1.00 72.88 87 VAL A O 1
ATOM 682 N N . SER A 1 88 ? 10.274 10.613 -25.127 1.00 77.44 88 SER A N 1
ATOM 683 C CA . SER A 1 88 ? 10.121 9.156 -25.154 1.00 77.44 88 SER A CA 1
ATOM 684 C C . SER A 1 88 ? 9.237 8.722 -23.991 1.00 77.44 88 SER A C 1
ATOM 686 O O . SER A 1 88 ? 9.621 8.884 -22.834 1.00 77.44 88 SER A O 1
ATOM 688 N N . ILE A 1 89 ? 8.069 8.156 -24.292 1.00 79.56 89 ILE A N 1
ATOM 689 C CA . ILE A 1 89 ? 7.128 7.640 -23.292 1.00 79.56 89 ILE A CA 1
ATOM 690 C C . ILE A 1 89 ? 7.181 6.114 -23.321 1.00 79.56 89 ILE A C 1
ATOM 692 O O . ILE A 1 89 ? 6.925 5.501 -24.359 1.00 79.56 89 ILE A O 1
ATOM 696 N N . SER A 1 90 ? 7.506 5.483 -22.192 1.00 85.19 90 SER A N 1
ATOM 697 C CA . SER A 1 90 ? 7.494 4.023 -22.095 1.00 85.19 90 SER A CA 1
ATOM 698 C C . SER A 1 90 ? 6.058 3.497 -22.065 1.00 85.19 90 SER A C 1
ATOM 700 O O . SER A 1 90 ? 5.226 3.983 -21.295 1.00 85.19 90 SER A O 1
ATOM 702 N N . ILE A 1 91 ? 5.753 2.465 -22.861 1.00 85.94 91 ILE A N 1
ATOM 703 C CA . ILE A 1 91 ? 4.439 1.794 -22.815 1.00 85.94 91 ILE A CA 1
ATOM 704 C C . ILE A 1 91 ? 4.187 1.192 -21.423 1.00 85.94 91 ILE A C 1
ATOM 706 O O . ILE A 1 91 ? 3.045 1.136 -20.967 1.00 85.94 91 ILE A O 1
ATOM 710 N N . GLN A 1 92 ? 5.251 0.804 -20.719 1.00 85.12 92 GLN A N 1
ATOM 711 C CA . GLN A 1 92 ? 5.180 0.330 -19.340 1.00 85.12 92 GLN A CA 1
ATOM 712 C C . GLN A 1 92 ? 4.656 1.391 -18.366 1.00 85.12 92 GLN A C 1
ATOM 714 O O . GLN A 1 92 ? 3.858 1.058 -17.490 1.00 85.12 92 GLN A O 1
ATOM 719 N N . ASP A 1 93 ? 5.047 2.655 -18.529 1.00 84.56 93 ASP A N 1
ATOM 720 C CA . ASP A 1 93 ? 4.587 3.742 -17.658 1.00 84.56 93 ASP A CA 1
ATOM 721 C C . ASP A 1 93 ? 3.103 4.037 -17.897 1.00 84.56 93 ASP A C 1
ATOM 723 O O . ASP A 1 93 ? 2.334 4.191 -16.948 1.00 84.56 93 ASP A O 1
ATOM 727 N N . ILE A 1 94 ? 2.675 4.021 -19.165 1.00 87.06 94 ILE A N 1
ATOM 728 C CA . ILE A 1 94 ? 1.262 4.170 -19.548 1.00 87.06 94 ILE A CA 1
ATOM 729 C C . ILE A 1 94 ? 0.428 3.031 -18.954 1.00 87.06 94 ILE A C 1
ATOM 731 O O . ILE A 1 94 ? -0.631 3.266 -18.369 1.00 87.06 94 ILE A O 1
ATOM 735 N N . GLY A 1 95 ? 0.913 1.795 -19.080 1.00 87.12 95 GLY A N 1
ATOM 736 C CA . GLY A 1 95 ? 0.254 0.619 -18.526 1.00 87.12 95 GLY A CA 1
ATOM 737 C C . GLY A 1 95 ? 0.133 0.681 -17.003 1.00 87.12 95 GLY A C 1
ATOM 738 O O . GLY A 1 95 ? -0.947 0.461 -16.454 1.00 87.12 95 GLY A O 1
ATOM 739 N N . THR A 1 96 ? 1.214 1.067 -16.326 1.00 88.06 96 THR A N 1
ATOM 740 C CA . THR A 1 96 ? 1.259 1.246 -14.867 1.00 88.06 96 THR A CA 1
ATOM 741 C C . THR A 1 96 ? 0.282 2.324 -14.405 1.00 88.06 96 THR A C 1
ATOM 743 O O . THR A 1 96 ? -0.475 2.123 -13.452 1.00 88.06 96 THR A O 1
ATOM 746 N N . PHE A 1 97 ? 0.235 3.451 -15.116 1.00 88.19 97 PHE A N 1
ATOM 747 C CA . PHE A 1 97 ? -0.724 4.519 -14.859 1.00 88.19 97 PHE A CA 1
ATOM 748 C C . PHE A 1 97 ? -2.174 4.048 -15.054 1.00 88.19 97 PHE A C 1
ATOM 750 O O . PHE A 1 97 ? -3.035 4.344 -14.225 1.00 88.19 97 PHE A O 1
ATOM 757 N N . GLY A 1 98 ? -2.439 3.246 -16.089 1.00 90.88 98 GLY A N 1
ATOM 758 C CA . GLY A 1 98 ? -3.742 2.622 -16.323 1.00 90.88 98 GLY A CA 1
ATOM 759 C C . GLY A 1 98 ? -4.172 1.682 -15.191 1.00 90.88 98 GLY A C 1
ATOM 760 O O . GLY A 1 98 ? -5.308 1.770 -14.723 1.00 90.88 98 GLY A O 1
ATOM 761 N N . VAL A 1 99 ? -3.267 0.831 -14.694 1.00 91.12 99 VAL A N 1
ATOM 762 C CA . VAL A 1 99 ? -3.536 -0.055 -13.543 1.00 91.12 99 VAL A CA 1
ATOM 763 C C . VAL A 1 99 ? -3.784 0.756 -12.270 1.00 91.12 99 VAL A C 1
ATOM 765 O O . VAL A 1 99 ? -4.697 0.434 -11.506 1.00 91.12 99 VAL A O 1
ATOM 768 N N . CYS A 1 100 ? -3.026 1.834 -12.056 1.00 89.00 100 CYS A N 1
ATOM 769 C CA . CYS A 1 100 ? -3.230 2.751 -10.938 1.00 89.00 100 CYS A CA 1
ATOM 770 C C . CYS A 1 100 ? -4.631 3.381 -10.986 1.00 89.00 100 CYS A C 1
ATOM 772 O O . CYS A 1 100 ? -5.401 3.242 -10.033 1.00 89.00 100 CYS A O 1
ATOM 774 N N . LEU A 1 101 ? -5.015 3.983 -12.119 1.00 89.94 101 LEU A N 1
ATOM 775 C CA . LEU A 1 101 ? -6.352 4.554 -12.305 1.00 89.94 101 LEU A CA 1
ATOM 776 C C . LEU A 1 101 ? -7.460 3.508 -12.151 1.00 89.94 101 LEU A C 1
ATOM 778 O O . LEU A 1 101 ? -8.465 3.776 -11.492 1.00 89.94 101 LEU A O 1
ATOM 782 N N . GLY A 1 102 ? -7.270 2.311 -12.708 1.00 92.75 102 GLY A N 1
ATOM 783 C CA . GLY A 1 102 ? -8.208 1.201 -12.553 1.00 92.75 102 GLY A CA 1
ATOM 784 C C . GLY A 1 102 ? -8.393 0.807 -11.087 1.00 92.75 102 GLY A C 1
ATOM 785 O O . GLY A 1 102 ? -9.521 0.665 -10.622 1.00 92.75 102 GLY A O 1
ATOM 786 N N . THR A 1 103 ? -7.301 0.718 -10.328 1.00 90.94 103 THR A N 1
ATOM 787 C CA . THR A 1 103 ? -7.331 0.396 -8.893 1.00 90.94 103 THR A CA 1
ATOM 788 C C . THR A 1 103 ? -8.083 1.463 -8.100 1.00 90.94 103 THR A C 1
ATOM 790 O O . THR A 1 103 ? -8.944 1.141 -7.280 1.00 90.94 103 THR A O 1
ATOM 793 N N . VAL A 1 104 ? -7.824 2.741 -8.386 1.00 88.69 104 VAL A N 1
ATOM 794 C CA . VAL A 1 104 ? -8.531 3.870 -7.764 1.00 88.69 104 VAL A CA 1
ATOM 795 C C . VAL A 1 104 ? -10.022 3.836 -8.097 1.00 88.69 104 VAL A C 1
ATOM 797 O O . VAL A 1 104 ? -10.848 4.002 -7.200 1.00 88.69 104 VAL A O 1
ATOM 800 N N . ALA A 1 105 ? -10.382 3.581 -9.357 1.00 91.19 105 ALA A N 1
ATOM 801 C CA . ALA A 1 105 ? -11.772 3.474 -9.785 1.00 91.19 105 ALA A CA 1
ATOM 802 C C . ALA A 1 105 ? -12.494 2.315 -9.081 1.00 91.19 105 ALA A C 1
ATOM 804 O O . ALA A 1 105 ? -13.604 2.499 -8.582 1.00 91.19 105 ALA A O 1
ATOM 805 N N . VAL A 1 106 ? -11.851 1.148 -8.968 1.00 92.12 106 VAL A N 1
ATOM 806 C CA . VAL A 1 106 ? -12.394 -0.018 -8.253 1.00 92.12 106 VAL A CA 1
ATOM 807 C C . VAL A 1 106 ? -12.605 0.291 -6.772 1.00 92.12 106 VAL A C 1
ATOM 809 O O . VAL A 1 106 ? -13.681 0.012 -6.246 1.00 92.12 106 VAL A O 1
ATOM 812 N N . LEU A 1 107 ? -11.631 0.910 -6.099 1.00 89.75 107 LEU A N 1
ATOM 813 C CA . LEU A 1 107 ? -11.789 1.312 -4.698 1.00 89.75 107 LEU A CA 1
ATOM 814 C C . LEU A 1 107 ? -12.897 2.344 -4.519 1.00 89.75 107 LEU A C 1
ATOM 816 O O . LEU A 1 107 ? -13.690 2.246 -3.583 1.00 89.75 107 LEU A O 1
ATOM 820 N N . TRP A 1 108 ? -12.971 3.328 -5.412 1.00 87.44 108 TRP A N 1
ATOM 821 C CA . TRP A 1 108 ? -14.017 4.339 -5.367 1.00 87.44 108 TRP A CA 1
ATOM 822 C C . TRP A 1 108 ? -15.401 3.705 -5.529 1.00 87.44 108 TRP A C 1
ATOM 824 O O . TRP A 1 108 ? -16.289 3.971 -4.718 1.00 87.44 108 TRP A O 1
ATOM 834 N N . LEU A 1 109 ? -15.566 2.806 -6.505 1.00 91.38 109 LEU A N 1
ATOM 835 C CA . LEU A 1 109 ? -16.796 2.041 -6.703 1.00 91.38 109 LEU A CA 1
ATOM 836 C C . LEU A 1 109 ? -17.132 1.204 -5.461 1.00 91.38 109 LEU A C 1
ATOM 838 O O . LEU A 1 109 ? -18.269 1.233 -4.988 1.00 91.38 109 LEU A O 1
ATOM 842 N N . PHE A 1 110 ? -16.138 0.522 -4.890 1.00 92.31 110 PHE A N 1
ATOM 843 C CA . PHE A 1 110 ? -16.291 -0.283 -3.682 1.00 92.31 110 PHE A CA 1
ATOM 844 C C . PHE A 1 110 ? -16.795 0.558 -2.502 1.00 92.31 110 PHE A C 1
ATOM 846 O O . PHE A 1 110 ? -17.831 0.246 -1.915 1.00 92.31 110 PHE A O 1
ATOM 853 N N . PHE A 1 111 ? -16.135 1.672 -2.184 1.00 88.62 111 PHE A N 1
ATOM 854 C CA . PHE A 1 111 ? -16.522 2.529 -1.058 1.00 88.62 111 PHE A CA 1
ATOM 855 C C . PHE A 1 111 ? -17.797 3.346 -1.293 1.00 88.62 111 PHE A C 1
ATOM 857 O O . PHE A 1 111 ? -18.406 3.810 -0.322 1.00 88.62 111 PHE A O 1
ATOM 864 N N . ARG A 1 112 ? -18.190 3.571 -2.553 1.00 87.62 112 ARG A N 1
ATOM 865 C CA . ARG A 1 112 ? -19.384 4.351 -2.905 1.00 87.62 112 ARG A CA 1
ATOM 866 C C . ARG A 1 112 ? -20.642 3.496 -3.008 1.00 87.62 112 ARG A C 1
ATOM 868 O O . ARG A 1 112 ? -21.690 3.958 -2.564 1.00 87.62 112 ARG A O 1
ATOM 875 N N . PHE A 1 113 ? -20.546 2.307 -3.599 1.00 91.44 113 PHE A N 1
ATOM 876 C CA . PHE A 1 113 ? -21.713 1.512 -3.992 1.00 91.44 113 PHE A CA 1
ATOM 877 C C . PHE A 1 113 ? -21.894 0.218 -3.195 1.00 91.44 113 PHE A C 1
ATOM 879 O O . PHE A 1 113 ? -22.951 -0.398 -3.304 1.00 91.44 113 PHE A O 1
ATOM 886 N N . THR A 1 114 ? -20.923 -0.206 -2.378 1.00 94.19 114 THR A N 1
ATOM 887 C CA . THR A 1 114 ? -21.061 -1.446 -1.594 1.00 94.19 114 THR A CA 1
ATOM 888 C C . THR A 1 114 ? -21.434 -1.183 -0.136 1.00 94.19 114 THR A C 1
ATOM 890 O O . THR A 1 114 ? -20.964 -0.233 0.496 1.00 94.19 114 THR A O 1
ATOM 893 N N . THR A 1 115 ? -22.256 -2.071 0.427 1.00 91.69 115 THR A N 1
ATOM 894 C CA . THR A 1 115 ? -22.632 -2.057 1.851 1.00 91.69 115 THR A CA 1
ATOM 895 C C . THR A 1 115 ? -21.431 -2.314 2.761 1.00 91.69 115 THR A C 1
ATOM 897 O O . THR A 1 115 ? -21.332 -1.711 3.827 1.00 91.69 115 THR A O 1
ATOM 900 N N . LEU A 1 116 ? -20.483 -3.151 2.321 1.00 93.00 116 LEU A N 1
ATOM 901 C CA . LEU A 1 116 ? -19.217 -3.387 3.020 1.00 93.00 116 LEU A CA 1
ATOM 902 C C . LEU A 1 116 ? -18.370 -2.114 3.085 1.00 93.00 116 LEU A C 1
ATOM 904 O O . LEU A 1 116 ? -17.909 -1.750 4.163 1.00 93.00 116 LEU A O 1
ATOM 908 N N . GLY A 1 117 ? -18.220 -1.400 1.967 1.00 90.56 117 GLY A N 1
ATOM 909 C CA . GLY A 1 117 ? -17.513 -0.122 1.931 1.00 90.56 117 GLY A CA 1
ATOM 910 C C . GLY A 1 117 ? -18.153 0.931 2.842 1.00 90.56 117 GLY A C 1
ATOM 911 O O . GLY A 1 117 ? -17.443 1.646 3.551 1.00 90.56 117 GLY A O 1
ATOM 912 N N . LEU A 1 118 ? -19.489 0.986 2.890 1.00 90.44 118 LEU A N 1
ATOM 913 C CA . LEU A 1 118 ? -20.219 1.861 3.812 1.00 90.44 118 LEU A CA 1
ATOM 914 C C . LEU A 1 118 ? -19.954 1.496 5.281 1.00 90.44 118 LEU A C 1
ATOM 916 O O . LEU A 1 118 ? -19.654 2.381 6.081 1.00 90.44 118 LEU A O 1
ATOM 920 N N . ALA A 1 119 ? -20.007 0.205 5.620 1.00 92.94 119 ALA A N 1
ATOM 921 C CA . ALA A 1 119 ? -19.721 -0.283 6.967 1.00 92.94 119 ALA A CA 1
ATOM 922 C C . ALA A 1 119 ? -18.269 -0.003 7.386 1.00 92.94 119 ALA A C 1
ATOM 924 O O . ALA A 1 119 ? -18.021 0.430 8.504 1.00 92.94 119 ALA A O 1
ATOM 925 N N . MET A 1 120 ? -17.292 -0.183 6.493 1.00 92.94 120 MET A N 1
ATOM 926 C CA . MET A 1 120 ? -15.894 0.152 6.791 1.00 92.94 120 MET A CA 1
ATOM 927 C C . MET A 1 120 ? -15.719 1.645 7.088 1.00 92.94 120 MET A C 1
ATOM 929 O O . MET A 1 120 ? -15.030 2.012 8.038 1.00 92.94 120 MET A O 1
ATOM 933 N N . ARG A 1 121 ? -16.391 2.513 6.322 1.00 89.12 121 ARG A N 1
ATOM 934 C CA . ARG A 1 121 ? -16.359 3.964 6.553 1.00 89.12 121 ARG A CA 1
ATOM 935 C C . ARG A 1 121 ? -17.058 4.376 7.847 1.00 89.12 121 ARG A C 1
ATOM 937 O O . ARG A 1 121 ? -16.597 5.314 8.489 1.00 89.12 121 ARG A O 1
ATOM 944 N N . SER A 1 122 ? -18.136 3.695 8.243 1.00 90.44 122 SER A N 1
ATOM 945 C CA . SER A 1 122 ? -18.798 3.976 9.523 1.00 90.44 122 SER A CA 1
ATOM 946 C C . SER A 1 122 ? -17.901 3.602 10.703 1.00 90.44 122 SER A C 1
ATOM 948 O O . SER A 1 122 ? -17.785 4.377 11.651 1.00 90.44 122 SER A O 1
ATOM 950 N N . VAL A 1 123 ? -17.214 2.457 10.610 1.00 92.06 123 VAL A N 1
ATOM 951 C CA . VAL A 1 123 ? -16.257 2.004 11.629 1.00 92.06 123 VAL A CA 1
ATOM 952 C C . VAL A 1 123 ? -15.081 2.967 11.746 1.00 92.06 123 VAL A C 1
ATOM 954 O O . VAL A 1 123 ? -14.689 3.278 12.862 1.00 92.06 123 VAL A O 1
ATOM 957 N N . ALA A 1 124 ? -14.564 3.484 10.629 1.00 87.31 124 ALA A N 1
ATOM 958 C CA . ALA A 1 124 ? -13.487 4.475 10.647 1.00 87.31 124 ALA A CA 1
ATOM 959 C C . ALA A 1 124 ? -13.890 5.794 11.334 1.00 87.31 124 ALA A C 1
ATOM 961 O O . ALA A 1 124 ? -13.040 6.464 11.907 1.00 87.31 124 ALA A O 1
ATOM 962 N N . PHE A 1 125 ? -15.173 6.167 11.284 1.00 87.69 125 PHE A N 1
ATOM 963 C CA . PHE A 1 125 ? -15.662 7.391 11.919 1.00 87.69 125 PHE A CA 1
ATOM 964 C C . PHE A 1 125 ? -15.952 7.204 13.411 1.00 87.69 125 PHE A C 1
ATOM 966 O O . PHE A 1 125 ? -15.552 8.023 14.232 1.00 87.69 125 PHE A O 1
ATOM 973 N N . ASN A 1 126 ? -16.679 6.141 13.767 1.00 92.12 126 ASN A N 1
ATOM 974 C CA . ASN A 1 126 ? -16.970 5.809 15.156 1.00 92.12 126 ASN A CA 1
ATOM 975 C C . ASN A 1 126 ? -17.163 4.285 15.305 1.00 92.12 126 ASN A C 1
ATOM 977 O O . ASN A 1 126 ? -18.244 3.759 14.988 1.00 92.12 126 ASN A O 1
ATOM 981 N N . PRO A 1 127 ? -16.128 3.563 15.779 1.00 90.69 127 PRO A N 1
ATOM 982 C CA . PRO A 1 127 ? -16.199 2.123 15.990 1.00 90.69 127 PRO A CA 1
ATOM 983 C C . PRO A 1 127 ? -17.283 1.730 16.997 1.00 90.69 127 PRO A C 1
ATOM 985 O O . PRO A 1 127 ? -18.018 0.775 16.750 1.00 90.69 127 PRO A O 1
ATOM 988 N N . ASP A 1 128 ? -17.429 2.469 18.097 1.00 91.81 128 ASP A N 1
ATOM 989 C CA . ASP A 1 128 ? -18.356 2.119 19.179 1.00 91.81 128 ASP A CA 1
ATOM 990 C C . ASP A 1 128 ? -19.815 2.307 18.765 1.00 91.81 128 ASP A C 1
ATOM 992 O O . ASP A 1 128 ? -20.628 1.396 18.932 1.00 91.81 128 ASP A O 1
ATOM 996 N N . ALA A 1 129 ? -20.138 3.425 18.109 1.00 92.44 129 ALA A N 1
ATOM 997 C CA . ALA A 1 129 ? -21.460 3.630 17.523 1.00 92.44 129 ALA A CA 1
ATOM 998 C C . ALA A 1 129 ? -21.768 2.567 16.456 1.00 92.44 129 ALA A C 1
ATOM 1000 O O . ALA A 1 129 ? -22.875 2.037 16.401 1.00 92.44 129 ALA A O 1
ATOM 1001 N N . SER A 1 130 ? -20.779 2.187 15.642 1.00 92.94 130 SER A N 1
ATOM 1002 C CA . SER A 1 130 ? -20.954 1.126 14.645 1.00 92.94 130 SER A CA 1
ATOM 1003 C C . SER A 1 130 ? -21.255 -0.235 15.294 1.00 92.94 130 SER A C 1
ATOM 1005 O O . SER A 1 130 ? -22.117 -0.963 14.794 1.00 92.94 130 SER A O 1
ATOM 1007 N N . ARG A 1 131 ? -20.619 -0.574 16.430 1.00 93.12 131 ARG A N 1
ATOM 1008 C CA . ARG A 1 131 ? -20.910 -1.815 17.185 1.00 93.12 131 ARG A CA 1
ATOM 1009 C C . ARG A 1 131 ? -22.362 -1.862 17.652 1.00 93.12 131 ARG A C 1
ATOM 1011 O O . ARG A 1 131 ? -22.998 -2.905 17.514 1.00 93.12 131 ARG A O 1
ATOM 1018 N N . LEU A 1 132 ? -22.891 -0.739 18.142 1.00 93.81 132 LEU A N 1
ATOM 1019 C CA . LEU A 1 132 ? -24.292 -0.625 18.569 1.00 93.81 132 LEU A CA 1
ATOM 1020 C C . LEU A 1 132 ? -25.279 -0.828 17.412 1.00 93.81 132 LEU A C 1
ATOM 1022 O O . LEU A 1 132 ? -26.361 -1.372 17.612 1.00 93.81 132 LEU A O 1
ATOM 1026 N N . MET A 1 133 ? -24.878 -0.471 16.192 1.00 93.00 133 MET A N 1
ATOM 1027 C CA . MET A 1 133 ? -25.666 -0.675 14.972 1.00 93.00 133 MET A CA 1
ATOM 1028 C C . MET A 1 133 ? -25.500 -2.082 14.360 1.00 93.00 133 MET A C 1
ATOM 1030 O O . MET A 1 133 ? -25.906 -2.312 13.221 1.00 93.00 133 MET A O 1
ATOM 1034 N N . GLY A 1 134 ? -24.888 -3.033 15.077 1.00 91.50 134 GLY A N 1
ATOM 1035 C CA . GLY A 1 134 ? -24.719 -4.424 14.631 1.00 91.50 134 GLY A CA 1
ATOM 1036 C C . GLY A 1 134 ? -23.558 -4.655 13.653 1.00 91.50 134 GLY A C 1
ATOM 1037 O O . GLY A 1 134 ? -23.400 -5.756 13.115 1.00 91.50 134 GLY A O 1
ATOM 1038 N N . VAL A 1 135 ? -22.714 -3.646 13.423 1.00 94.25 135 VAL A N 1
ATOM 1039 C CA . VAL A 1 135 ? -21.546 -3.734 12.538 1.00 94.25 135 VAL A CA 1
ATOM 1040 C C . VAL A 1 135 ? -20.423 -4.482 13.264 1.00 94.25 135 VAL A C 1
ATOM 1042 O O . VAL A 1 135 ? -19.935 -4.072 1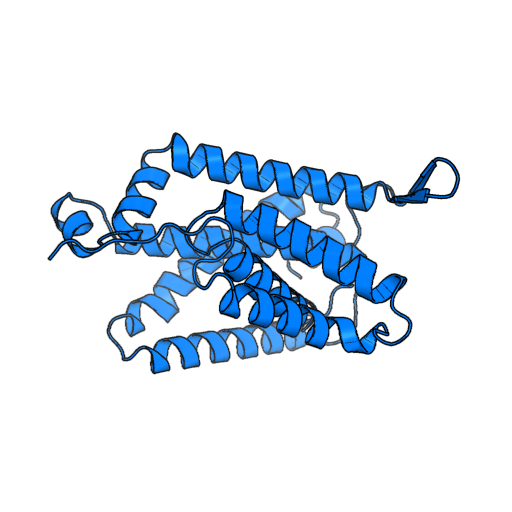4.316 1.00 94.25 135 VAL A O 1
ATOM 1045 N N . ARG A 1 136 ? -19.970 -5.599 12.687 1.00 93.94 136 ARG A N 1
ATOM 1046 C CA . ARG A 1 136 ? -18.846 -6.404 13.198 1.00 93.94 136 ARG A CA 1
ATOM 1047 C C . ARG A 1 136 ? -17.492 -5.694 13.029 1.00 93.94 136 ARG A C 1
ATOM 1049 O O . ARG A 1 136 ? -16.709 -6.080 12.169 1.00 93.94 136 ARG A O 1
ATOM 1056 N N . VAL A 1 137 ? -17.176 -4.709 13.873 1.00 92.44 137 VAL A N 1
ATOM 1057 C CA . VAL A 1 137 ? -15.937 -3.895 13.799 1.00 92.44 137 VAL A CA 1
ATOM 1058 C C . VAL A 1 137 ? -14.664 -4.715 13.562 1.00 92.44 137 VAL A C 1
ATOM 1060 O O . VAL A 1 137 ? -13.910 -4.402 12.648 1.00 92.44 137 VAL A O 1
ATOM 1063 N N . GLY A 1 138 ? -14.457 -5.812 14.298 1.00 91.44 138 GLY A N 1
ATOM 1064 C CA . GLY A 1 138 ? -13.257 -6.647 14.133 1.00 91.44 138 GLY A CA 1
ATOM 1065 C C . GLY A 1 138 ? -13.161 -7.387 12.788 1.00 91.44 138 GLY A C 1
ATOM 1066 O O . GLY A 1 138 ? -12.103 -7.881 12.421 1.00 91.44 138 GLY A O 1
ATOM 1067 N N . TRP A 1 139 ? -14.247 -7.510 12.022 1.00 94.19 139 TRP A N 1
ATOM 1068 C CA . TRP A 1 139 ? -14.165 -7.952 10.624 1.00 94.19 139 TRP A CA 1
ATOM 1069 C C . TRP A 1 139 ? -13.850 -6.792 9.683 1.00 94.19 139 TRP A C 1
ATOM 1071 O O . TRP A 1 139 ? -13.124 -6.986 8.718 1.00 94.19 139 TRP A O 1
ATOM 1081 N N . MET A 1 140 ? -14.334 -5.591 9.979 1.00 95.56 140 MET A N 1
ATOM 1082 C CA . MET A 1 140 ? -14.137 -4.410 9.136 1.00 95.56 140 MET A CA 1
ATOM 1083 C C . MET A 1 140 ? -12.680 -3.942 9.210 1.00 95.56 140 MET A C 1
ATOM 1085 O O . MET A 1 140 ? -12.108 -3.593 8.181 1.00 95.56 140 MET A O 1
ATOM 1089 N N . LEU A 1 141 ? -12.056 -4.034 10.391 1.00 92.81 141 LEU A N 1
ATOM 1090 C CA . LEU A 1 141 ? -10.616 -3.823 10.570 1.00 92.81 141 LEU A CA 1
ATOM 1091 C C . LEU A 1 141 ? -9.797 -4.866 9.799 1.00 92.81 141 LEU A C 1
ATOM 1093 O O . LEU A 1 141 ? -8.929 -4.492 9.013 1.00 92.81 141 LEU A O 1
ATOM 1097 N N . ALA A 1 142 ? -10.132 -6.153 9.935 1.00 95.19 142 ALA A N 1
ATOM 1098 C CA . ALA A 1 142 ? -9.474 -7.235 9.202 1.00 95.19 142 ALA A CA 1
ATOM 1099 C C . ALA A 1 142 ? -9.528 -7.033 7.679 1.00 95.19 142 ALA A C 1
ATOM 1101 O O . ALA A 1 142 ? -8.514 -7.150 6.993 1.00 95.19 142 ALA A O 1
ATOM 1102 N N . LEU A 1 143 ? -10.704 -6.675 7.150 1.00 95.69 143 LEU A N 1
ATOM 1103 C CA . LEU A 1 143 ? -10.887 -6.346 5.734 1.00 95.69 143 LEU A CA 1
ATOM 1104 C C . LEU A 1 143 ? -10.072 -5.112 5.326 1.00 95.69 143 LEU A C 1
ATOM 1106 O O . LEU A 1 143 ? -9.532 -5.088 4.224 1.00 95.69 143 LEU A O 1
ATOM 1110 N N . GLY A 1 144 ? -9.948 -4.112 6.203 1.00 94.69 144 GLY A N 1
ATOM 1111 C CA . GLY A 1 144 ? -9.098 -2.937 5.988 1.00 94.69 144 GLY A CA 1
ATOM 1112 C C . GLY A 1 144 ? -7.629 -3.306 5.809 1.00 94.69 144 GLY A C 1
ATOM 1113 O O . GLY A 1 144 ? -7.015 -2.905 4.822 1.00 94.69 144 GLY A O 1
ATOM 1114 N N . TRP A 1 145 ? -7.093 -4.135 6.704 1.00 95.75 145 TRP A N 1
ATOM 1115 C CA . TRP A 1 145 ? -5.727 -4.655 6.596 1.00 95.75 145 TRP A CA 1
ATOM 1116 C C . TRP A 1 145 ? -5.527 -5.530 5.354 1.00 95.75 145 TRP A C 1
ATOM 1118 O O . TRP A 1 145 ? -4.505 -5.412 4.677 1.00 95.75 145 TRP A O 1
ATOM 1128 N N . GLY A 1 146 ? -6.515 -6.360 5.008 1.00 97.12 146 GLY A N 1
ATOM 1129 C CA . GLY A 1 146 ? -6.509 -7.137 3.768 1.00 97.12 146 GLY A CA 1
ATOM 1130 C C . GLY A 1 146 ? -6.457 -6.257 2.519 1.00 97.12 146 GLY A C 1
ATOM 1131 O O . GLY A 1 146 ? -5.614 -6.468 1.647 1.00 97.12 146 GLY A O 1
ATOM 1132 N N . LEU A 1 147 ? -7.318 -5.237 2.435 1.00 95.19 147 LEU A N 1
ATOM 1133 C CA . LEU A 1 147 ? -7.319 -4.287 1.318 1.00 95.19 147 LEU A CA 1
ATOM 1134 C C . LEU A 1 147 ? -6.001 -3.510 1.244 1.00 95.19 147 LEU A C 1
ATOM 1136 O O . LEU A 1 147 ? -5.450 -3.378 0.155 1.00 95.19 147 LEU A O 1
ATOM 1140 N N . ALA A 1 148 ? -5.461 -3.051 2.375 1.00 93.94 148 ALA A N 1
ATOM 1141 C CA . ALA A 1 148 ? -4.175 -2.358 2.413 1.00 93.94 148 ALA A CA 1
ATOM 1142 C C . ALA A 1 148 ? -3.033 -3.240 1.878 1.00 93.94 148 ALA A C 1
ATOM 1144 O O . ALA A 1 148 ? -2.258 -2.794 1.032 1.00 93.94 148 ALA A O 1
ATOM 1145 N N . ALA A 1 149 ? -2.968 -4.507 2.299 1.00 96.31 149 ALA A N 1
ATOM 1146 C CA . ALA A 1 149 ? -1.970 -5.457 1.813 1.00 96.31 149 ALA A CA 1
ATOM 1147 C C . ALA A 1 149 ? -2.137 -5.765 0.314 1.00 96.31 149 ALA A C 1
ATOM 1149 O O . ALA A 1 149 ? -1.151 -5.801 -0.425 1.00 96.31 149 ALA A O 1
ATOM 1150 N N . ALA A 1 150 ? -3.376 -5.925 -0.163 1.00 96.31 150 ALA A N 1
ATOM 1151 C CA . ALA A 1 150 ? -3.658 -6.127 -1.582 1.00 96.31 150 ALA A CA 1
ATOM 1152 C C . ALA A 1 150 ? -3.212 -4.921 -2.425 1.00 96.31 150 ALA A C 1
ATOM 1154 O O . ALA A 1 150 ? -2.499 -5.092 -3.412 1.00 96.31 150 ALA A O 1
ATOM 1155 N N . LEU A 1 151 ? -3.546 -3.698 -2.012 1.00 93.62 151 LEU A N 1
ATOM 1156 C CA . LEU A 1 151 ? -3.132 -2.472 -2.703 1.00 93.62 151 LEU A CA 1
ATOM 1157 C C . LEU A 1 151 ? -1.614 -2.267 -2.660 1.00 93.62 151 LEU A C 1
ATOM 1159 O O . LEU A 1 151 ? -1.015 -1.902 -3.671 1.00 93.62 151 LEU A O 1
ATOM 1163 N N . GLY A 1 152 ? -0.980 -2.574 -1.526 1.00 93.75 152 GLY A N 1
ATOM 1164 C CA . GLY A 1 152 ? 0.477 -2.591 -1.406 1.00 93.75 152 GLY A CA 1
ATOM 1165 C C . GLY A 1 152 ? 1.124 -3.592 -2.365 1.00 93.75 152 GLY A C 1
ATOM 1166 O O . GLY A 1 152 ? 2.151 -3.288 -2.968 1.00 93.75 152 GLY A O 1
ATOM 1167 N N . SER A 1 153 ? 0.498 -4.754 -2.585 1.00 94.81 153 SER A N 1
ATOM 1168 C CA . SER A 1 153 ? 0.982 -5.734 -3.564 1.00 94.81 153 SER A CA 1
ATOM 1169 C C . SER A 1 153 ? 0.862 -5.238 -5.008 1.00 94.81 153 SER A C 1
ATOM 1171 O O . SER A 1 153 ? 1.791 -5.446 -5.787 1.00 94.81 153 SER A O 1
ATOM 1173 N N . VAL A 1 154 ? -0.210 -4.507 -5.349 1.00 94.62 154 VAL A N 1
ATOM 1174 C CA . VAL A 1 154 ? -0.344 -3.837 -6.655 1.00 94.62 154 VAL A CA 1
ATOM 1175 C C . VAL A 1 154 ? 0.787 -2.827 -6.835 1.00 94.62 154 VAL A C 1
ATOM 1177 O O . VAL A 1 154 ? 1.492 -2.880 -7.841 1.00 94.62 154 VAL A O 1
ATOM 1180 N N . ALA A 1 155 ? 1.008 -1.956 -5.846 1.00 92.00 155 ALA A N 1
ATOM 1181 C CA . ALA A 1 155 ? 2.083 -0.967 -5.884 1.00 92.00 155 ALA A CA 1
ATOM 1182 C C . ALA A 1 155 ? 3.463 -1.631 -6.042 1.00 92.00 155 ALA A C 1
ATOM 1184 O O . ALA A 1 155 ? 4.238 -1.242 -6.914 1.00 92.00 155 ALA A O 1
ATOM 1185 N N . GLY A 1 156 ? 3.740 -2.685 -5.271 1.00 92.19 156 GLY A N 1
ATOM 1186 C CA . GLY A 1 156 ? 4.993 -3.433 -5.353 1.00 92.19 156 GLY A CA 1
ATOM 1187 C C . GLY A 1 156 ? 5.202 -4.119 -6.705 1.00 92.19 156 GLY A C 1
ATOM 1188 O O . GLY A 1 156 ? 6.299 -4.057 -7.252 1.00 92.19 156 GLY A O 1
ATOM 1189 N N . MET A 1 157 ? 4.166 -4.736 -7.282 1.00 92.44 157 MET A N 1
ATOM 1190 C CA . MET A 1 157 ? 4.255 -5.389 -8.597 1.00 92.44 157 MET A CA 1
ATOM 1191 C C . MET A 1 157 ? 4.404 -4.401 -9.756 1.00 92.44 157 MET A C 1
ATOM 1193 O O . MET A 1 157 ? 5.019 -4.748 -10.762 1.00 92.44 157 MET A O 1
ATOM 1197 N N . MET A 1 158 ? 3.850 -3.194 -9.628 1.00 91.12 158 MET A N 1
ATOM 1198 C CA . MET A 1 158 ? 4.000 -2.129 -10.622 1.00 91.12 158 MET A CA 1
ATOM 1199 C C . MET A 1 158 ? 5.349 -1.402 -10.505 1.00 91.12 158 MET A C 1
ATOM 1201 O O . MET A 1 158 ? 5.884 -0.947 -11.511 1.00 91.12 158 MET A O 1
ATOM 1205 N N . ALA A 1 159 ? 5.920 -1.316 -9.300 1.00 89.31 159 ALA A N 1
ATOM 1206 C CA . ALA A 1 159 ? 7.222 -0.691 -9.062 1.00 89.31 159 ALA A CA 1
ATOM 1207 C C . ALA A 1 159 ? 8.413 -1.634 -9.319 1.00 89.31 159 ALA A C 1
ATOM 1209 O O . ALA A 1 159 ? 9.482 -1.181 -9.720 1.00 89.31 159 ALA A O 1
ATOM 1210 N N . ALA A 1 160 ? 8.254 -2.946 -9.118 1.00 90.44 160 ALA A N 1
ATOM 1211 C CA . ALA A 1 160 ? 9.346 -3.913 -9.266 1.00 90.44 160 ALA A CA 1
ATOM 1212 C C . ALA A 1 160 ? 10.026 -3.921 -10.657 1.00 90.44 160 ALA A C 1
ATOM 1214 O O . ALA A 1 160 ? 11.248 -4.054 -10.696 1.00 90.44 160 ALA A O 1
ATOM 1215 N N . PRO A 1 161 ? 9.315 -3.740 -11.792 1.00 87.75 161 PRO A N 1
ATOM 1216 C CA . PRO A 1 161 ? 9.956 -3.612 -13.101 1.00 87.75 161 PRO A CA 1
ATOM 1217 C C . PRO A 1 161 ? 10.924 -2.428 -13.248 1.00 87.75 161 PRO A C 1
ATOM 1219 O O . PRO A 1 161 ? 11.811 -2.481 -14.094 1.00 87.75 161 PRO A O 1
ATOM 1222 N N . THR A 1 162 ? 10.737 -1.343 -12.487 1.00 85.56 162 THR A N 1
ATOM 1223 C CA . THR A 1 162 ? 11.547 -0.115 -12.609 1.00 85.56 162 THR A CA 1
ATOM 1224 C C . THR A 1 162 ? 12.611 -0.001 -11.526 1.00 85.56 162 THR A C 1
ATOM 1226 O O . THR A 1 162 ? 13.701 0.495 -11.797 1.00 85.56 162 THR A O 1
ATOM 1229 N N . VAL A 1 163 ? 12.309 -0.460 -10.310 1.00 85.19 163 VAL A N 1
ATOM 1230 C CA . VAL A 1 163 ? 13.205 -0.361 -9.143 1.00 85.19 163 VAL A CA 1
ATOM 1231 C C . VAL A 1 163 ? 14.020 -1.644 -8.927 1.00 85.19 163 VAL A C 1
ATOM 1233 O O . VAL A 1 163 ? 14.949 -1.650 -8.128 1.00 85.19 163 VAL A O 1
ATOM 1236 N N . PHE A 1 164 ? 13.725 -2.703 -9.689 1.00 87.50 164 PHE A N 1
ATOM 1237 C CA . PHE A 1 164 ? 14.195 -4.070 -9.462 1.00 87.50 164 PHE A CA 1
ATOM 1238 C C . PHE A 1 164 ? 13.704 -4.651 -8.134 1.00 87.50 164 PHE A C 1
ATOM 1240 O O . PHE A 1 164 ? 13.256 -3.951 -7.227 1.00 87.50 164 PHE A O 1
ATOM 1247 N N . LEU A 1 165 ? 13.726 -5.978 -8.041 1.00 88.06 165 LEU A N 1
ATOM 1248 C CA . LEU A 1 165 ? 13.256 -6.693 -6.869 1.00 88.06 165 LEU A CA 1
ATOM 1249 C C . LEU A 1 165 ? 14.415 -6.877 -5.885 1.00 88.06 165 LEU A C 1
ATOM 1251 O O . LEU A 1 165 ? 15.284 -7.725 -6.086 1.00 88.06 165 LEU A O 1
ATOM 1255 N N . ASP A 1 166 ? 14.371 -6.084 -4.826 1.00 89.56 166 ASP A N 1
ATOM 1256 C CA . ASP A 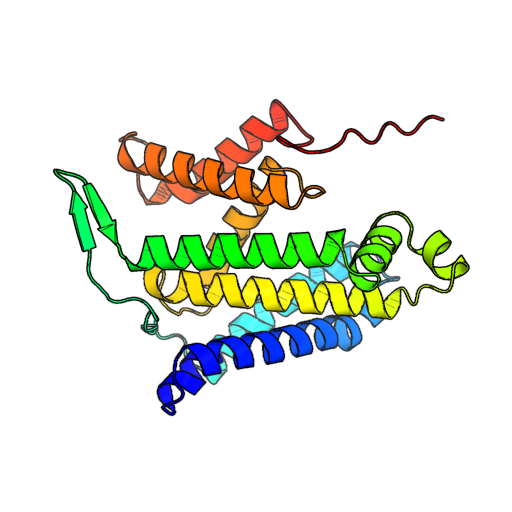1 166 ? 15.261 -6.108 -3.667 1.00 89.56 166 ASP A CA 1
ATOM 1257 C C . ASP A 1 166 ? 14.395 -6.115 -2.386 1.00 89.56 166 ASP A C 1
ATOM 1259 O O . ASP A 1 166 ? 13.259 -5.627 -2.444 1.00 89.56 166 ASP A O 1
ATOM 1263 N N . PRO A 1 167 ? 14.816 -6.735 -1.263 1.00 86.31 167 PRO A N 1
ATOM 1264 C CA . PRO A 1 167 ? 14.017 -6.737 -0.034 1.00 86.31 167 PRO A CA 1
ATOM 1265 C C . PRO A 1 167 ? 13.620 -5.322 0.415 1.00 86.31 167 PRO A C 1
ATOM 1267 O O . PRO A 1 167 ? 12.442 -5.071 0.676 1.00 86.31 167 PRO A O 1
ATOM 1270 N N . ASP A 1 168 ? 14.551 -4.373 0.359 1.00 87.25 168 ASP A N 1
ATOM 1271 C CA . ASP A 1 168 ? 14.388 -3.021 0.886 1.00 87.25 168 ASP A CA 1
ATOM 1272 C C . ASP A 1 168 ? 13.755 -2.040 -0.121 1.00 87.25 168 ASP A C 1
ATOM 1274 O O . ASP A 1 168 ? 13.492 -0.880 0.216 1.00 87.25 168 ASP A O 1
ATOM 1278 N N . MET A 1 169 ? 13.423 -2.489 -1.344 1.00 88.50 169 MET A N 1
ATOM 1279 C CA . MET A 1 169 ? 12.934 -1.622 -2.435 1.00 88.50 169 MET A CA 1
ATOM 1280 C C . MET A 1 169 ? 11.710 -0.767 -2.054 1.00 88.50 169 MET A C 1
ATOM 1282 O O . MET A 1 169 ? 11.501 0.321 -2.592 1.00 88.50 169 MET A O 1
ATOM 1286 N N . MET A 1 170 ? 10.872 -1.256 -1.133 1.00 89.81 170 MET A N 1
ATOM 1287 C CA . MET A 1 170 ? 9.636 -0.582 -0.729 1.00 89.81 170 MET A CA 1
ATOM 1288 C C . MET A 1 170 ? 9.839 0.455 0.380 1.00 89.81 170 MET A C 1
ATOM 1290 O O . MET A 1 170 ? 8.922 1.238 0.614 1.00 89.81 170 MET A O 1
ATOM 1294 N N . LEU A 1 171 ? 10.999 0.521 1.044 1.00 87.81 171 LEU A N 1
ATOM 1295 C CA . LEU A 1 171 ? 11.229 1.499 2.119 1.00 87.81 171 LEU A CA 1
ATOM 1296 C C . LEU A 1 171 ? 11.169 2.937 1.599 1.00 87.81 171 LEU A C 1
ATOM 1298 O O . LEU A 1 171 ? 10.463 3.781 2.149 1.00 87.81 171 LEU A O 1
ATOM 1302 N N . VAL A 1 172 ? 11.858 3.207 0.492 1.00 84.81 172 VAL A N 1
ATOM 1303 C CA . VAL A 1 172 ? 11.843 4.524 -0.161 1.00 84.81 172 VAL A CA 1
ATOM 1304 C C . VAL A 1 172 ? 10.450 4.847 -0.703 1.00 84.81 172 VAL A C 1
ATOM 1306 O O . VAL A 1 172 ? 9.954 5.963 -0.542 1.00 84.81 172 VAL A O 1
ATOM 1309 N N . VAL A 1 173 ? 9.783 3.852 -1.293 1.00 88.25 173 VAL A N 1
ATOM 1310 C CA . VAL A 1 173 ? 8.417 3.992 -1.814 1.00 88.25 173 VAL A CA 1
ATOM 1311 C C . VAL A 1 173 ? 7.425 4.295 -0.692 1.00 88.25 173 VAL A C 1
ATOM 1313 O O . VAL A 1 173 ? 6.552 5.136 -0.880 1.00 88.25 173 VAL A O 1
ATOM 1316 N N . LEU A 1 174 ? 7.578 3.682 0.485 1.00 89.38 174 LEU A N 1
ATOM 1317 C CA . LEU A 1 174 ? 6.749 3.939 1.663 1.00 89.38 174 LEU A CA 1
ATOM 1318 C C . LEU A 1 174 ? 6.862 5.397 2.116 1.00 89.38 174 LEU A C 1
ATOM 1320 O O . LEU A 1 174 ? 5.842 6.023 2.395 1.00 89.38 174 LEU A O 1
ATOM 1324 N N . ILE A 1 175 ? 8.077 5.953 2.142 1.00 88.44 175 ILE A N 1
ATOM 1325 C CA . ILE A 1 175 ? 8.304 7.360 2.503 1.00 88.44 175 ILE A CA 1
ATOM 1326 C C . ILE A 1 175 ? 7.596 8.286 1.505 1.00 88.44 175 ILE A C 1
ATOM 1328 O O . ILE A 1 175 ? 6.875 9.199 1.916 1.00 88.44 175 ILE A O 1
ATOM 1332 N N . TYR A 1 176 ? 7.736 8.034 0.199 1.00 87.69 176 TYR A N 1
ATOM 1333 C CA . TYR A 1 176 ? 7.041 8.823 -0.823 1.00 87.69 176 TYR A CA 1
ATOM 1334 C C . TYR A 1 176 ? 5.522 8.655 -0.771 1.00 87.69 176 TYR A C 1
ATOM 1336 O O . TYR A 1 176 ? 4.800 9.638 -0.920 1.00 87.69 176 TYR A O 1
ATOM 1344 N N . ALA A 1 177 ? 5.024 7.442 -0.532 1.00 88.88 177 ALA A N 1
ATOM 1345 C CA . ALA A 1 177 ? 3.598 7.165 -0.416 1.00 88.88 177 ALA A CA 1
ATOM 1346 C C . ALA A 1 177 ? 2.992 7.858 0.810 1.00 88.88 177 ALA A C 1
ATOM 1348 O O . ALA A 1 177 ? 1.910 8.434 0.714 1.00 88.88 177 ALA A O 1
ATOM 1349 N N . PHE A 1 178 ? 3.704 7.861 1.940 1.00 88.12 178 PHE A N 1
ATOM 1350 C CA . PHE A 1 178 ? 3.295 8.591 3.135 1.00 88.12 178 PHE A CA 1
ATOM 1351 C C . PHE A 1 178 ? 3.261 10.100 2.876 1.00 88.12 178 PHE A C 1
ATOM 1353 O O . PHE A 1 178 ? 2.246 10.744 3.138 1.00 88.12 178 PHE A O 1
ATOM 1360 N N . ALA A 1 179 ? 4.321 10.654 2.280 1.00 88.25 179 ALA A N 1
ATOM 1361 C CA . ALA A 1 179 ? 4.359 12.063 1.904 1.00 88.25 179 ALA A CA 1
ATOM 1362 C C . ALA A 1 179 ? 3.211 12.432 0.944 1.00 88.25 179 ALA A C 1
ATOM 1364 O O . ALA A 1 179 ? 2.514 13.423 1.149 1.00 88.25 179 ALA A O 1
ATOM 1365 N N . ALA A 1 180 ? 2.957 11.603 -0.067 1.00 88.56 180 ALA A N 1
ATOM 1366 C CA . ALA A 1 180 ? 1.866 11.775 -1.019 1.00 88.56 180 ALA A CA 1
ATOM 1367 C C . ALA A 1 180 ? 0.484 11.739 -0.352 1.00 88.56 180 ALA A C 1
ATOM 1369 O O . ALA A 1 180 ? -0.362 12.589 -0.638 1.00 88.56 180 ALA A O 1
ATOM 1370 N N . ALA A 1 181 ? 0.256 10.775 0.543 1.00 88.56 181 ALA A N 1
ATOM 1371 C CA . ALA A 1 181 ? -1.008 10.611 1.252 1.00 88.56 181 ALA A CA 1
ATOM 1372 C C . ALA A 1 181 ? -1.288 11.790 2.190 1.00 88.56 181 ALA A C 1
ATOM 1374 O O . ALA A 1 181 ? -2.403 12.305 2.218 1.00 88.56 181 ALA A O 1
ATOM 1375 N N . VAL A 1 182 ? -0.271 12.261 2.912 1.00 87.12 182 VAL A N 1
ATOM 1376 C CA . VAL A 1 182 ? -0.380 13.422 3.802 1.00 87.12 182 VAL A CA 1
ATOM 1377 C C . VAL A 1 182 ? -0.599 14.710 3.003 1.00 87.12 182 VAL A C 1
ATOM 1379 O O . VAL A 1 182 ? -1.501 15.483 3.323 1.00 87.12 182 VAL A O 1
ATOM 1382 N N . LEU A 1 183 ? 0.156 14.914 1.919 1.00 87.19 183 LEU A N 1
ATOM 1383 C CA . LEU A 1 183 ? -0.006 16.061 1.021 1.00 87.19 183 LEU A CA 1
ATOM 1384 C C . LEU A 1 183 ? -1.400 16.082 0.376 1.00 87.19 183 LEU A C 1
ATOM 1386 O O . LEU A 1 183 ? -2.029 17.135 0.275 1.00 87.19 183 LEU A O 1
ATOM 1390 N N . GLY A 1 184 ? -1.909 14.920 -0.031 1.00 84.94 184 GLY A N 1
ATOM 1391 C CA . GLY A 1 184 ? -3.254 14.755 -0.576 1.00 84.94 184 GLY A CA 1
ATOM 1392 C C . GLY A 1 184 ? -4.379 14.894 0.456 1.00 84.94 184 GLY A C 1
ATOM 1393 O O . GLY A 1 184 ? -5.472 15.351 0.113 1.00 84.94 184 GLY A O 1
ATOM 1394 N N . GLY A 1 185 ? -4.098 14.551 1.713 1.00 85.38 185 GLY A N 1
ATOM 1395 C CA . GLY A 1 185 ? -5.055 14.406 2.809 1.00 85.38 185 GLY A CA 1
ATOM 1396 C C . GLY A 1 185 ? -5.434 12.935 3.024 1.00 85.38 185 GLY A C 1
ATOM 1397 O O . GLY A 1 185 ? -6.089 12.335 2.171 1.00 85.38 185 GLY A O 1
ATOM 1398 N N . ILE A 1 186 ? -5.066 12.376 4.185 1.00 79.25 186 ILE A N 1
ATOM 1399 C CA . ILE A 1 186 ? -5.222 10.945 4.532 1.00 79.25 186 ILE A CA 1
ATOM 1400 C C . ILE A 1 186 ? -6.691 10.488 4.471 1.00 79.25 186 ILE A C 1
ATOM 1402 O O . ILE A 1 186 ? -6.979 9.350 4.108 1.00 79.25 186 ILE A O 1
ATOM 1406 N N . ASP A 1 187 ? -7.629 11.393 4.748 1.00 76.94 187 ASP A N 1
ATOM 1407 C CA . ASP A 1 187 ? -9.065 11.091 4.782 1.00 76.94 187 ASP A CA 1
ATOM 1408 C C . ASP A 1 187 ? -9.719 10.998 3.391 1.00 76.94 187 ASP A C 1
ATOM 1410 O O . ASP A 1 187 ? -10.879 10.589 3.269 1.00 76.94 187 ASP A O 1
ATOM 1414 N N . SER A 1 188 ? -9.017 11.411 2.328 1.00 77.94 188 SER A N 1
ATOM 1415 C CA . SER A 1 188 ? -9.560 11.486 0.970 1.00 77.94 188 SER A CA 1
ATOM 1416 C C . SER A 1 188 ? -8.798 10.563 0.014 1.00 77.94 188 SER A C 1
ATOM 1418 O O . SER A 1 188 ? -7.692 10.903 -0.406 1.00 77.94 188 SER A O 1
ATOM 1420 N N . PRO A 1 189 ? -9.401 9.443 -0.440 1.00 76.50 189 PRO A N 1
ATOM 1421 C CA . PRO A 1 189 ? -8.774 8.556 -1.424 1.00 76.50 189 PRO A CA 1
ATOM 1422 C C . PRO A 1 189 ? -8.391 9.279 -2.721 1.00 76.50 189 PRO A C 1
ATOM 1424 O O . PRO A 1 189 ? -7.319 9.056 -3.271 1.00 76.50 189 PRO A O 1
ATOM 1427 N N . VAL A 1 190 ? -9.251 10.190 -3.193 1.00 79.31 190 VAL A N 1
ATOM 1428 C CA . VAL A 1 190 ? -8.978 11.009 -4.385 1.00 79.31 190 VAL A CA 1
ATOM 1429 C C . VAL A 1 190 ? -7.853 12.006 -4.103 1.00 79.31 190 VAL A C 1
ATOM 1431 O O . VAL A 1 190 ? -6.979 12.198 -4.945 1.00 79.31 190 VAL A O 1
ATOM 1434 N N . GLY A 1 191 ? -7.843 12.595 -2.902 1.00 84.50 191 GLY A N 1
ATOM 1435 C CA . GLY A 1 191 ? -6.784 13.493 -2.454 1.00 84.50 191 GLY A CA 1
ATOM 1436 C C . GLY A 1 191 ? -5.418 12.819 -2.470 1.00 84.50 191 GLY A C 1
ATOM 1437 O O . GLY A 1 191 ? -4.486 13.373 -3.044 1.00 84.50 191 GLY A O 1
ATOM 1438 N N . ALA A 1 192 ? -5.313 11.600 -1.935 1.00 85.44 192 ALA A N 1
ATOM 1439 C CA . ALA A 1 192 ? -4.074 10.821 -1.920 1.00 85.44 192 ALA A CA 1
ATOM 1440 C C . ALA A 1 192 ? -3.521 10.542 -3.332 1.00 85.44 192 ALA A C 1
ATOM 1442 O O . ALA A 1 192 ? -2.315 10.641 -3.549 1.00 85.44 192 ALA A O 1
ATOM 1443 N N . VAL A 1 193 ? -4.387 10.257 -4.312 1.00 85.31 193 VAL A N 1
ATOM 1444 C CA . VAL A 1 193 ? -3.976 10.030 -5.713 1.00 85.31 193 VAL A CA 1
ATOM 1445 C C . VAL A 1 193 ? -3.443 11.312 -6.342 1.00 85.31 193 VAL A C 1
ATOM 1447 O O . VAL A 1 193 ? -2.361 11.311 -6.926 1.00 85.31 193 VAL A O 1
ATOM 1450 N N . VAL A 1 194 ? -4.174 12.421 -6.194 1.00 88.06 194 VAL A N 1
ATOM 1451 C CA . VAL A 1 194 ? -3.733 13.725 -6.708 1.00 88.06 194 VAL A CA 1
ATOM 1452 C C . VAL A 1 194 ? -2.435 14.157 -6.022 1.00 88.06 194 VAL A C 1
ATOM 1454 O O . VAL A 1 194 ? -1.519 14.625 -6.693 1.00 88.06 194 VAL A O 1
ATOM 1457 N N . GLY A 1 195 ? -2.321 13.939 -4.711 1.00 88.94 195 GLY A N 1
ATOM 1458 C CA . GLY A 1 195 ? -1.117 14.227 -3.939 1.00 88.94 195 GLY A CA 1
ATOM 1459 C C . GLY A 1 195 ? 0.087 13.404 -4.391 1.00 88.94 195 GLY A C 1
ATOM 1460 O O . GLY A 1 195 ? 1.168 13.959 -4.558 1.00 88.94 195 GLY A O 1
ATOM 1461 N N . GLY A 1 196 ? -0.102 12.114 -4.680 1.00 90.12 196 GLY A N 1
ATOM 1462 C CA . GLY A 1 196 ? 0.944 11.253 -5.236 1.00 90.12 196 GLY A CA 1
ATOM 1463 C C . GLY A 1 196 ? 1.407 11.675 -6.623 1.00 90.12 196 GLY A C 1
ATOM 1464 O O . GLY A 1 196 ? 2.611 11.734 -6.867 1.00 90.12 196 GLY A O 1
ATOM 1465 N N . LEU A 1 197 ? 0.476 12.033 -7.510 1.00 90.06 197 LEU A N 1
ATOM 1466 C CA . LEU A 1 197 ? 0.818 12.531 -8.844 1.00 90.06 197 LEU A CA 1
ATOM 1467 C C . LEU A 1 197 ? 1.566 13.863 -8.775 1.00 90.06 197 LEU A C 1
ATOM 1469 O O . LEU A 1 197 ? 2.608 14.007 -9.410 1.00 90.06 197 LEU A O 1
ATOM 1473 N N . LEU A 1 198 ? 1.081 14.812 -7.972 1.00 89.50 198 LEU A N 1
ATOM 1474 C CA . LEU A 1 198 ? 1.749 16.098 -7.779 1.00 89.50 198 LEU A CA 1
ATOM 1475 C C . LEU A 1 198 ? 3.146 15.917 -7.191 1.00 89.50 198 LEU A C 1
ATOM 1477 O O . LEU A 1 198 ? 4.104 16.470 -7.727 1.00 89.50 198 LEU A O 1
ATOM 1481 N N . LEU A 1 199 ? 3.277 15.116 -6.132 1.00 89.12 199 LEU A N 1
ATOM 1482 C CA . LEU A 1 199 ? 4.564 14.854 -5.499 1.00 89.12 199 LEU A CA 1
ATOM 1483 C C . LEU A 1 199 ? 5.538 14.194 -6.487 1.00 89.12 199 LEU A C 1
ATOM 1485 O O . LEU A 1 199 ? 6.677 14.638 -6.604 1.00 89.12 199 LEU A O 1
ATOM 1489 N N . GLY A 1 200 ? 5.086 13.190 -7.245 1.00 88.50 200 GLY A N 1
ATOM 1490 C CA . GLY A 1 200 ? 5.900 12.517 -8.258 1.00 88.50 200 GLY A CA 1
ATOM 1491 C C . GLY A 1 200 ? 6.386 13.463 -9.358 1.00 88.50 200 GLY A C 1
ATOM 1492 O O . GLY A 1 200 ? 7.575 13.464 -9.682 1.00 88.50 200 GLY A O 1
ATOM 1493 N N . VAL A 1 201 ? 5.498 14.312 -9.888 1.00 88.69 201 VAL A N 1
ATOM 1494 C CA . VAL A 1 201 ? 5.844 15.323 -10.902 1.00 88.69 201 VAL A CA 1
ATOM 1495 C C . VAL A 1 201 ? 6.843 16.332 -10.338 1.00 88.69 201 VAL A C 1
ATOM 1497 O O . VAL A 1 201 ? 7.864 16.593 -10.968 1.00 88.69 201 VAL A O 1
ATOM 1500 N N . VAL A 1 202 ? 6.603 16.858 -9.135 1.00 87.69 202 VAL A N 1
ATOM 1501 C CA . VAL A 1 202 ? 7.493 17.836 -8.493 1.00 87.69 202 VAL A CA 1
ATOM 1502 C C . VAL A 1 202 ? 8.881 17.244 -8.250 1.00 87.69 202 VAL A C 1
ATOM 1504 O O . VAL A 1 202 ? 9.873 17.871 -8.615 1.00 87.69 202 VAL A O 1
ATOM 1507 N N . ILE A 1 203 ? 8.977 16.029 -7.700 1.00 84.81 203 ILE A N 1
ATOM 1508 C CA . ILE A 1 203 ? 10.268 15.362 -7.468 1.00 84.81 203 ILE A CA 1
ATOM 1509 C C . ILE A 1 203 ? 11.002 15.123 -8.793 1.00 84.81 203 ILE A C 1
ATOM 1511 O O . ILE A 1 203 ? 12.216 15.325 -8.866 1.00 84.81 203 ILE A O 1
ATOM 1515 N N . ASN A 1 204 ? 10.286 14.705 -9.841 1.00 84.94 204 ASN A N 1
ATOM 1516 C CA . ASN A 1 204 ? 10.887 14.447 -11.145 1.00 84.94 204 ASN A CA 1
ATOM 1517 C C . ASN A 1 204 ? 11.412 15.736 -11.798 1.00 84.94 204 ASN A C 1
ATOM 1519 O O . ASN A 1 204 ? 12.560 15.763 -12.238 1.00 84.94 204 ASN A O 1
ATOM 1523 N N . LEU A 1 205 ? 10.622 16.817 -11.788 1.00 85.31 205 LEU A N 1
ATOM 1524 C CA . LEU A 1 205 ? 11.031 18.113 -12.336 1.00 85.31 205 LEU A CA 1
ATOM 1525 C C . LEU A 1 205 ? 12.202 18.709 -11.554 1.00 85.31 205 LEU A C 1
ATOM 1527 O O . LEU A 1 205 ? 13.192 19.113 -12.161 1.00 85.31 205 LEU A O 1
ATOM 1531 N N . LEU A 1 206 ? 12.126 18.732 -10.221 1.00 82.75 206 LEU A N 1
ATOM 1532 C CA . LEU A 1 206 ? 13.212 19.256 -9.391 1.00 82.75 206 LEU A CA 1
ATOM 1533 C C . LEU A 1 206 ? 14.499 18.463 -9.622 1.00 82.75 206 LEU A C 1
ATOM 1535 O O . LEU A 1 206 ? 15.536 19.058 -9.892 1.00 82.75 206 LEU A O 1
ATOM 1539 N N . GLY A 1 207 ? 14.417 17.132 -9.623 1.00 78.44 207 GLY A N 1
ATOM 1540 C CA . GLY A 1 207 ? 15.573 16.269 -9.853 1.00 78.44 207 GLY A CA 1
ATOM 1541 C C . GLY A 1 207 ? 16.106 16.253 -11.291 1.00 78.44 207 GLY A C 1
ATOM 1542 O O . GLY A 1 207 ? 17.160 15.666 -11.518 1.00 78.44 207 GLY A O 1
ATOM 1543 N N . SER A 1 208 ? 15.382 16.816 -12.265 1.00 79.06 208 SER A N 1
ATOM 1544 C CA . SER A 1 208 ? 15.812 16.884 -13.671 1.00 79.06 208 SER A CA 1
ATOM 1545 C C . SER A 1 208 ? 16.291 18.274 -14.087 1.00 79.06 208 SER A C 1
ATOM 1547 O O . SER A 1 208 ? 17.147 18.369 -14.963 1.00 79.06 208 SER A O 1
ATOM 1549 N N . TYR A 1 209 ? 15.727 19.341 -13.516 1.00 79.94 209 TYR A N 1
ATOM 1550 C CA . TYR A 1 209 ? 15.969 20.720 -13.956 1.00 79.94 209 TYR A CA 1
ATOM 1551 C C . TYR A 1 209 ? 16.736 21.567 -12.940 1.00 79.94 209 TYR A C 1
ATOM 1553 O O . TYR A 1 209 ? 17.307 22.589 -13.316 1.00 79.94 209 TYR A 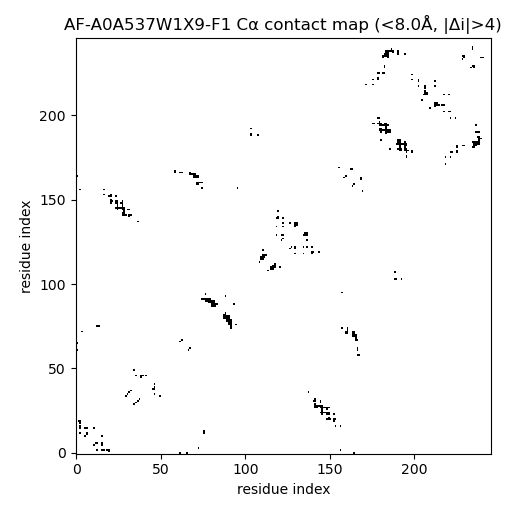O 1
ATOM 1561 N N . VAL A 1 210 ? 16.770 21.177 -11.663 1.00 78.44 210 VAL A N 1
ATOM 1562 C CA . VAL A 1 210 ? 17.503 21.923 -10.636 1.00 78.44 210 VAL A CA 1
ATOM 1563 C C . VAL A 1 210 ? 18.846 21.246 -10.414 1.00 78.44 210 VAL A C 1
ATOM 1565 O O . VAL A 1 210 ? 18.931 20.234 -9.730 1.00 78.44 210 VAL A O 1
ATOM 1568 N N . SER A 1 211 ? 19.915 21.834 -10.951 1.00 67.31 211 SER A N 1
ATOM 1569 C CA . SER A 1 211 ? 21.277 21.276 -10.910 1.00 67.31 211 SER A CA 1
ATOM 1570 C C . SER A 1 211 ? 21.794 21.004 -9.491 1.00 67.31 211 SER A C 1
ATOM 1572 O O . SER A 1 211 ? 22.653 20.150 -9.303 1.00 67.31 211 SER A O 1
ATOM 1574 N N . PHE A 1 212 ? 21.276 21.730 -8.493 1.00 72.06 212 PHE A N 1
ATOM 1575 C CA . PHE A 1 212 ? 21.587 21.509 -7.079 1.00 72.06 212 PHE A CA 1
ATOM 1576 C C . PHE A 1 212 ? 20.884 20.269 -6.506 1.00 72.06 212 PHE A C 1
ATOM 1578 O O . PHE A 1 212 ? 21.434 19.609 -5.632 1.00 72.06 212 PHE A O 1
ATOM 1585 N N . VAL A 1 213 ? 19.693 19.922 -7.004 1.00 69.62 213 VAL A N 1
ATOM 1586 C CA . VAL A 1 213 ? 18.926 18.740 -6.592 1.00 69.62 213 VAL A CA 1
ATOM 1587 C C . VAL A 1 213 ? 19.344 17.572 -7.485 1.00 69.62 213 VAL A C 1
ATOM 1589 O O . VAL A 1 213 ? 18.666 17.202 -8.438 1.00 69.62 213 VAL A O 1
ATOM 1592 N N . GLY A 1 214 ? 20.513 17.000 -7.194 1.00 64.75 214 GLY A N 1
ATOM 1593 C CA . GLY A 1 214 ? 20.961 15.766 -7.840 1.00 64.75 214 GLY A CA 1
ATOM 1594 C C . GLY A 1 214 ? 20.052 14.568 -7.520 1.00 64.75 214 GLY A C 1
ATOM 1595 O O . GLY A 1 214 ? 19.138 14.651 -6.695 1.00 64.75 214 GLY A O 1
ATOM 1596 N N . GLN A 1 215 ? 20.327 13.409 -8.133 1.00 64.88 215 GLN A N 1
ATOM 1597 C CA . GLN A 1 215 ? 19.554 12.181 -7.883 1.00 64.88 215 GLN A CA 1
ATOM 1598 C C . GLN A 1 215 ? 19.555 11.765 -6.401 1.00 64.88 215 GLN A C 1
ATOM 1600 O O . GLN A 1 215 ? 18.540 11.277 -5.908 1.00 64.88 215 GLN A O 1
ATOM 1605 N N . GLU A 1 216 ? 20.646 12.032 -5.680 1.00 71.50 216 GLU A N 1
ATOM 1606 C CA . GLU A 1 216 ? 20.804 11.703 -4.257 1.00 71.50 216 GLU A CA 1
ATOM 1607 C C . GLU A 1 216 ? 19.901 12.538 -3.333 1.00 71.50 216 GLU A C 1
ATOM 1609 O O . GLU A 1 216 ? 19.502 12.083 -2.263 1.00 71.50 216 GLU A O 1
ATOM 1614 N N . LEU A 1 217 ? 19.504 13.743 -3.758 1.00 76.00 217 LEU A N 1
ATOM 1615 C CA . LEU A 1 217 ? 18.697 14.658 -2.946 1.00 76.00 217 LEU A CA 1
ATOM 1616 C C . LEU A 1 217 ? 17.187 14.512 -3.173 1.00 76.00 217 LEU A C 1
ATOM 1618 O O . LEU A 1 217 ? 16.408 15.249 -2.567 1.00 76.00 217 LEU A O 1
ATOM 1622 N N . ARG A 1 218 ? 16.736 13.550 -3.989 1.00 74.69 218 ARG A N 1
ATOM 1623 C CA . ARG A 1 218 ? 15.300 13.330 -4.262 1.00 74.69 218 ARG A CA 1
ATOM 1624 C C . ARG A 1 218 ? 14.492 13.005 -3.003 1.00 74.69 218 ARG A C 1
ATOM 1626 O O . ARG A 1 218 ? 13.417 13.569 -2.813 1.00 74.69 218 ARG A O 1
ATOM 1633 N N . LEU A 1 219 ? 15.032 12.155 -2.129 1.00 77.69 219 LEU A N 1
ATOM 1634 C CA . LEU A 1 219 ? 14.405 11.775 -0.858 1.00 77.69 219 LEU A CA 1
ATOM 1635 C C . LEU A 1 219 ? 14.251 12.980 0.095 1.00 77.69 219 LEU A C 1
ATOM 1637 O O . LEU A 1 219 ? 13.118 13.291 0.473 1.00 77.69 219 LEU A O 1
ATOM 1641 N N . PRO A 1 220 ? 15.332 13.716 0.440 1.00 84.25 220 PRO A N 1
ATOM 1642 C CA . PRO A 1 220 ? 15.227 14.942 1.232 1.00 84.25 220 PRO A CA 1
ATOM 1643 C C . PRO A 1 220 ? 14.300 15.989 0.614 1.00 84.25 220 PRO A C 1
ATOM 1645 O O . PRO A 1 220 ? 13.532 16.627 1.329 1.00 84.25 220 PRO A O 1
ATOM 1648 N N . THR A 1 221 ? 14.328 16.142 -0.713 1.00 80.88 221 THR A N 1
ATOM 1649 C CA . THR A 1 221 ? 13.477 17.106 -1.426 1.00 80.88 221 THR A CA 1
ATOM 1650 C C . THR A 1 221 ? 12.000 16.754 -1.280 1.00 80.88 221 THR A C 1
ATOM 1652 O O . THR A 1 221 ? 11.188 17.637 -1.021 1.00 80.88 221 THR A O 1
ATOM 1655 N N . ALA A 1 222 ? 11.634 15.473 -1.371 1.00 76.62 222 ALA A N 1
ATOM 1656 C CA . ALA A 1 222 ? 10.256 15.037 -1.158 1.00 76.62 222 ALA A CA 1
ATOM 1657 C C . ALA A 1 222 ? 9.756 15.341 0.259 1.00 76.62 222 ALA A C 1
ATOM 1659 O O . ALA A 1 222 ? 8.643 15.841 0.429 1.00 76.62 222 ALA A O 1
ATOM 1660 N N . LEU A 1 223 ? 10.589 15.085 1.271 1.00 83.94 223 LEU A N 1
ATOM 1661 C CA . LEU A 1 223 ? 10.272 15.408 2.663 1.00 83.94 223 LEU A CA 1
ATOM 1662 C C . LEU A 1 223 ? 10.203 16.923 2.895 1.00 83.94 223 LEU A C 1
ATOM 1664 O O . LEU A 1 223 ? 9.323 17.390 3.612 1.00 83.94 223 LEU A O 1
ATOM 1668 N N . ALA A 1 224 ? 11.073 17.704 2.256 1.00 85.62 224 ALA A N 1
ATOM 1669 C CA . ALA A 1 224 ? 11.030 19.160 2.324 1.00 85.62 224 ALA A CA 1
ATOM 1670 C C . ALA A 1 224 ? 9.748 19.722 1.688 1.00 85.62 224 ALA A C 1
ATOM 1672 O O . ALA A 1 224 ? 9.102 20.583 2.282 1.00 85.62 224 ALA A O 1
ATOM 1673 N N . VAL A 1 225 ? 9.338 19.205 0.523 1.00 81.00 225 VAL A N 1
ATOM 1674 C CA . VAL A 1 225 ? 8.073 19.575 -0.136 1.00 81.00 225 VAL A CA 1
ATOM 1675 C C . VAL A 1 225 ? 6.881 19.224 0.752 1.00 81.00 225 VAL A C 1
ATOM 1677 O O . VAL A 1 225 ? 5.995 20.056 0.937 1.00 81.00 225 VAL A O 1
A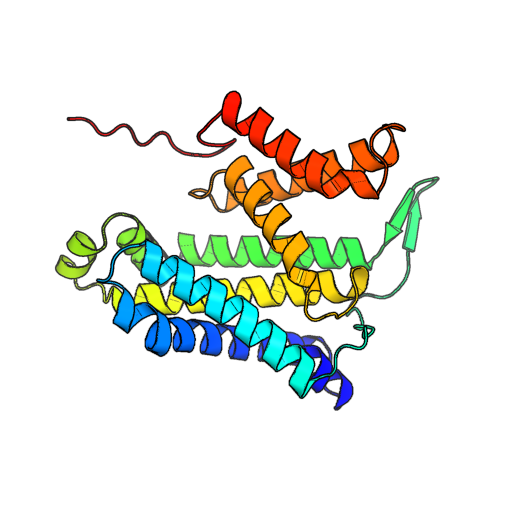TOM 1680 N N . LEU A 1 226 ? 6.874 18.028 1.348 1.00 81.06 226 LEU A N 1
ATOM 1681 C CA . LEU A 1 226 ? 5.858 17.623 2.318 1.00 81.06 226 LEU A CA 1
ATOM 1682 C C . LEU A 1 226 ? 5.767 18.609 3.489 1.00 81.06 226 LEU A C 1
ATOM 1684 O O . LEU A 1 226 ? 4.678 19.098 3.791 1.00 81.06 226 LEU A O 1
ATOM 1688 N N . LEU A 1 227 ? 6.896 18.897 4.144 1.00 85.31 227 LEU A N 1
ATOM 1689 C CA . LEU A 1 227 ? 6.951 19.809 5.288 1.00 85.31 227 LEU A CA 1
ATOM 1690 C C . LEU A 1 227 ? 6.460 21.204 4.904 1.00 85.31 227 LEU A C 1
ATOM 1692 O O . LEU A 1 227 ? 5.646 21.784 5.617 1.00 85.31 227 LEU A O 1
ATOM 1696 N N . LEU A 1 228 ? 6.898 21.717 3.755 1.00 84.69 228 LEU A N 1
ATOM 1697 C CA . LEU A 1 228 ? 6.479 23.020 3.250 1.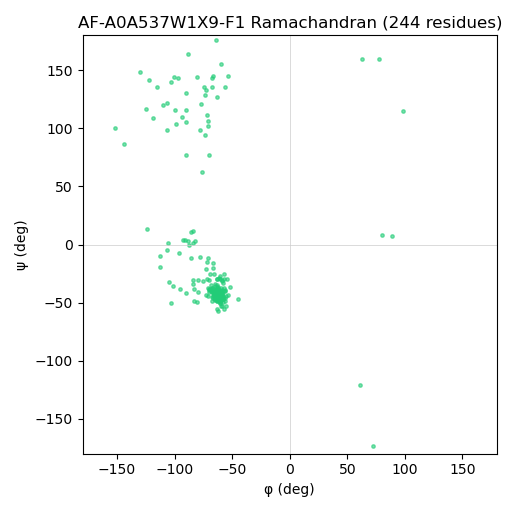00 84.69 228 LEU A CA 1
ATOM 1698 C C . LEU A 1 228 ? 4.962 23.066 3.030 1.00 84.69 228 LEU A C 1
ATOM 1700 O O . LEU A 1 228 ? 4.309 24.023 3.445 1.00 84.69 228 LEU A O 1
ATOM 1704 N N . VAL A 1 229 ? 4.378 22.022 2.436 1.00 77.94 229 VAL A N 1
ATOM 1705 C CA . VAL A 1 229 ? 2.925 21.952 2.242 1.00 77.94 229 VAL A CA 1
ATOM 1706 C C . VAL A 1 229 ? 2.189 21.861 3.573 1.00 77.94 229 VAL A C 1
ATOM 1708 O O . VAL A 1 229 ? 1.190 22.552 3.733 1.00 77.94 229 VAL A O 1
ATOM 1711 N N . LEU A 1 230 ? 2.675 21.083 4.539 1.00 79.06 230 LEU A N 1
ATOM 1712 C CA . LEU A 1 230 ? 2.046 20.976 5.859 1.00 79.06 230 LEU A CA 1
ATOM 1713 C C . LEU A 1 230 ? 2.077 22.287 6.648 1.00 79.06 230 LEU A C 1
ATOM 1715 O O . LEU A 1 230 ? 1.104 22.602 7.331 1.00 79.06 230 LEU A O 1
ATOM 1719 N N . VAL A 1 231 ? 3.153 23.067 6.525 1.00 84.88 231 VAL A N 1
ATOM 1720 C CA . VAL A 1 231 ? 3.257 24.402 7.139 1.00 84.88 231 VAL A CA 1
ATOM 1721 C C . VAL A 1 231 ? 2.199 25.348 6.564 1.00 84.88 231 VAL A C 1
ATOM 1723 O O . VAL A 1 231 ? 1.610 26.137 7.298 1.00 84.88 231 VAL A O 1
ATOM 1726 N N . ILE A 1 232 ? 1.927 25.257 5.260 1.00 82.06 232 ILE A N 1
ATOM 1727 C CA . ILE A 1 232 ? 0.956 26.126 4.579 1.00 82.06 232 ILE A CA 1
ATOM 1728 C C . ILE A 1 232 ? -0.483 25.605 4.743 1.00 82.06 232 ILE A C 1
ATOM 1730 O O . ILE A 1 232 ? -1.422 26.389 4.883 1.00 82.06 232 ILE A O 1
ATOM 1734 N N . ARG A 1 233 ? -0.676 24.284 4.697 1.00 79.81 233 ARG A N 1
ATOM 1735 C CA . ARG A 1 233 ? -1.966 23.581 4.724 1.00 79.81 233 ARG A CA 1
ATOM 1736 C C . ARG A 1 233 ? -1.856 22.262 5.509 1.00 79.81 233 ARG A C 1
ATOM 1738 O O . ARG A 1 233 ? -1.691 21.202 4.903 1.00 79.81 233 ARG A O 1
ATOM 1745 N N . PRO A 1 234 ? -2.037 22.290 6.841 1.00 74.69 234 PRO A N 1
ATOM 1746 C CA . PRO A 1 234 ? -1.842 21.120 7.705 1.00 74.69 234 PRO A CA 1
ATOM 1747 C C . PRO A 1 234 ? -2.852 19.988 7.465 1.00 74.69 234 PRO A C 1
ATOM 1749 O O . PRO A 1 234 ? -2.578 18.841 7.796 1.00 74.69 234 PRO A O 1
ATOM 1752 N N . THR A 1 235 ? -4.005 20.274 6.853 1.00 74.62 235 THR A N 1
ATOM 1753 C CA . THR A 1 235 ? -4.988 19.253 6.450 1.00 74.62 235 THR A CA 1
ATOM 1754 C C . THR A 1 235 ? -4.678 18.616 5.088 1.00 74.62 235 THR A C 1
ATOM 1756 O O . THR A 1 235 ? -5.461 17.806 4.598 1.00 74.62 235 THR A O 1
ATOM 1759 N N . GLY A 1 236 ? -3.584 19.001 4.426 1.00 76.25 236 GLY A N 1
ATOM 1760 C CA . GLY A 1 236 ? -3.314 18.634 3.036 1.00 76.25 236 GLY A CA 1
ATOM 1761 C C . GLY A 1 236 ? -4.222 19.367 2.039 1.00 76.25 236 GLY A C 1
ATOM 1762 O O . GLY A 1 236 ? -4.984 20.276 2.390 1.00 76.25 236 GLY A O 1
ATOM 1763 N N . LEU A 1 237 ? -4.134 18.983 0.764 1.00 74.94 237 LEU A N 1
ATOM 1764 C CA . LEU A 1 237 ? -4.844 19.637 -0.341 1.00 74.94 237 LEU A CA 1
ATOM 1765 C C . LEU A 1 237 ? -6.360 19.392 -0.315 1.00 74.94 237 LEU A C 1
ATOM 1767 O O . LEU A 1 237 ? -7.123 20.310 -0.618 1.00 74.94 237 LEU A O 1
ATOM 1771 N N . PHE A 1 238 ? -6.792 18.182 0.059 1.00 75.12 238 PHE A N 1
ATOM 1772 C CA . PHE A 1 238 ? -8.201 17.762 0.039 1.00 75.12 238 PHE A CA 1
ATOM 1773 C C . PHE A 1 238 ? -8.721 17.261 1.397 1.00 75.12 238 PHE A C 1
ATOM 1775 O O . PHE A 1 238 ? -9.791 16.645 1.449 1.00 75.12 238 PHE A O 1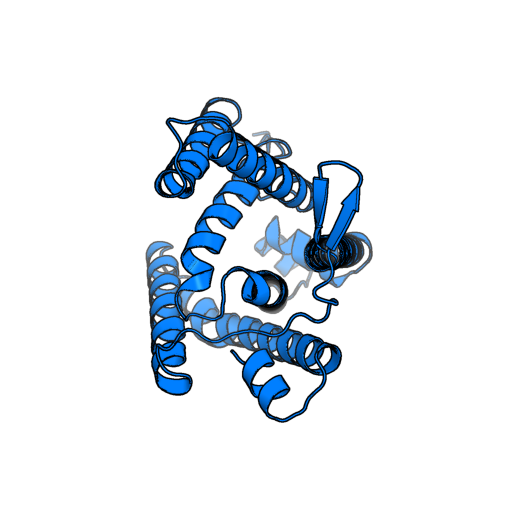
ATOM 1782 N N . GLY A 1 239 ? -7.997 17.496 2.495 1.00 62.59 239 GLY A N 1
ATOM 1783 C CA . GLY A 1 239 ? -8.477 17.139 3.830 1.00 62.59 239 GLY A CA 1
ATOM 1784 C C . GLY A 1 239 ? -9.692 17.964 4.245 1.00 62.59 239 GLY A C 1
ATOM 1785 O O . GLY A 1 239 ? -9.830 19.139 3.895 1.00 62.59 239 GLY A O 1
ATOM 1786 N N . ARG A 1 240 ? -10.601 17.335 4.992 1.00 64.25 240 ARG A N 1
ATOM 1787 C CA . ARG A 1 240 ? -11.775 18.010 5.552 1.00 64.25 240 ARG A CA 1
ATOM 1788 C C . ARG A 1 240 ? -11.423 18.553 6.930 1.00 64.25 240 ARG A C 1
ATOM 1790 O O . ARG A 1 240 ? -10.945 17.812 7.778 1.00 64.25 240 ARG A O 1
ATOM 1797 N N . VAL A 1 241 ? -11.718 19.827 7.176 1.00 58.16 241 VAL A N 1
ATOM 1798 C CA . VAL A 1 241 ? -11.645 20.389 8.528 1.00 58.16 241 VAL A CA 1
ATOM 1799 C C . VAL A 1 241 ? -12.800 19.796 9.332 1.00 58.16 241 VAL A C 1
ATOM 1801 O O . VAL A 1 241 ? -13.963 20.137 9.102 1.00 58.16 241 VAL A O 1
ATOM 1804 N N . VAL A 1 242 ? -12.502 18.872 10.244 1.00 57.53 242 VAL A N 1
ATOM 1805 C CA . VAL A 1 242 ? -13.494 18.374 11.200 1.00 57.53 242 VAL A CA 1
ATOM 1806 C C . VAL A 1 242 ? -13.713 19.474 12.235 1.00 57.53 242 VAL A C 1
ATOM 1808 O O . VAL A 1 242 ? -12.958 19.614 13.190 1.00 57.53 242 VAL A O 1
ATOM 1811 N N . VAL A 1 243 ? -14.730 20.307 12.014 1.00 52.66 243 VAL A N 1
ATOM 1812 C CA . VAL A 1 243 ? -15.169 21.289 13.009 1.00 52.66 243 VAL A CA 1
ATOM 1813 C C . VAL A 1 243 ? -15.997 20.540 14.044 1.00 52.66 243 VAL A C 1
ATOM 1815 O O . VAL A 1 243 ? -17.173 20.248 13.820 1.00 52.66 243 VAL A O 1
ATOM 1818 N N . GLN A 1 244 ? -15.378 20.197 15.170 1.00 44.03 244 GLN A N 1
ATOM 1819 C CA . GLN A 1 244 ? -16.104 19.682 16.322 1.00 44.03 244 GLN A CA 1
ATOM 1820 C C . GLN A 1 244 ? -16.895 20.849 16.925 1.00 44.03 244 GLN A C 1
ATOM 1822 O O . GLN A 1 244 ? -16.328 21.735 17.561 1.00 44.03 244 GLN A O 1
ATOM 1827 N N . ARG A 1 245 ? -18.203 20.904 16.648 1.00 39.25 245 ARG A N 1
ATOM 1828 C CA . ARG A 1 245 ? -19.105 21.815 17.359 1.00 39.25 245 ARG A CA 1
ATOM 1829 C C . ARG A 1 245 ? -19.270 21.272 18.777 1.00 39.25 245 ARG A C 1
ATOM 1831 O O . ARG A 1 245 ? -19.812 20.181 18.939 1.00 39.25 245 ARG A O 1
ATOM 1838 N N . VAL A 1 246 ? -18.723 22.012 19.739 1.00 48.34 246 VAL A N 1
ATOM 1839 C CA . VAL A 1 246 ? -18.967 21.847 21.178 1.00 48.34 246 VAL A CA 1
ATOM 1840 C C . VAL A 1 246 ? -20.313 22.471 21.516 1.00 48.34 246 VAL A C 1
ATOM 1842 O O . VAL A 1 246 ? -20.601 23.548 20.942 1.00 48.34 246 VAL A O 1
#

pLDDT: mean 86.9, std 9.01, range [39.25, 97.69]

Radius of gyration: 19.74 Å; Cα contacts (8 Å, |Δi|>4): 249; chains: 1; bounding box: 47×48×55 Å

Foldseek 3Di:
DQLQVCVVVVDDNVVSLVVQLVVLLVVQLVCLVPPVVVCVPPPPVVNVVSVVVVLVVQLVVCCVPVNQDFAAADQPFDQDWDDDDPDTHGRLVVVLVVLVVVLLVVLCCCLPPDPLNVLLVVCVVPVVVSVVVVRPSSVSSSSVSSSVSSVVSSVCNSCCNPQTDGSCSCVLVVLLLVLLCQQLAVVDSVSSVVSSVVLVVVLVCCCPPPPVCDPVCSSVVSVVVSVVSCVVPVRHDDRDDPPPDD

Secondary structure (DSSP, 8-state):
-HHHHHHHTT--HHHHHHHHHHHHHHHHHHHIIIIIGGGTTS-HHHHHHHHHHHHHHHHHHHHHHH-SS-B----SS-S-EEEETTEEEEHHHHHHHHHHHHHHHHHHHHHHH-HHHHHHHHHHH-HHHHHHTT--HHHHHHHHHHHHHHHHHHHHHHHHHHH-B-TTHHHHHHHHHHHHHHHH-TT-HHHHHHHHHHHHHHHHHHHHH-TTS-GGGHHHHHHHHHHHHHHH-TTTTT--------

Sequence (246 aa):
YIAWTMMKHGVSYWPAFVLTLLIAFGGGVAVERVLIRPVEHRPEIVIVILTIGMLITINGLTGWIWGAEVKAFDSPFPNRSLVLGNVSISIQDIGTFGVCLGTVAVLWLFFRFTTLGLAMRSVAFNPDASRLMGVRVGWMLALGWGLAAALGSVAGMMAAPTVFLDPDMMLVVLIYAFAAAVLGGIDSPVGAVVGGLLLGVVINLLGSYVSFVGQELRLPTALAVLLLVLVIRPTGLFGRVVVQRV

Mean predicted aligned error: 6.44 Å